Protein AF-0000000072870615 (afdb_homodimer)

Structure (mmCIF, N/CA/C/O backbone):
data_AF-0000000072870615-model_v1
#
loop_
_entity.id
_entity.type
_entity.pdbx_description
1 polymer 'Filamentous hemagglutinin'
#
loop_
_atom_site.group_PDB
_atom_site.id
_atom_site.type_symbol
_atom_site.label_atom_id
_atom_site.label_alt_id
_atom_site.label_comp_id
_atom_site.l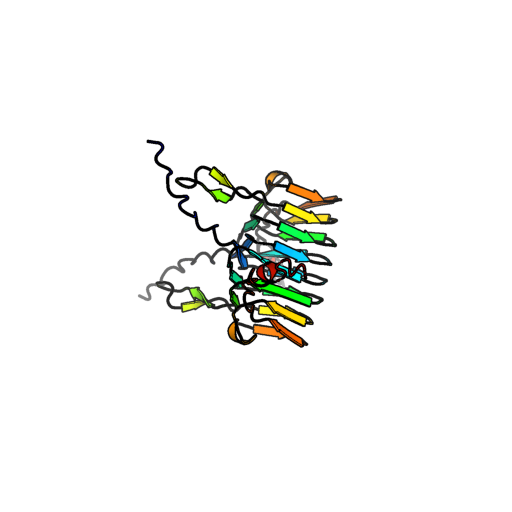abel_asym_id
_atom_site.label_entity_id
_atom_site.label_seq_id
_atom_site.pdbx_PDB_ins_code
_atom_site.Cartn_x
_atom_site.Cartn_y
_atom_site.Cartn_z
_atom_site.occupancy
_atom_site.B_iso_or_equiv
_atom_site.auth_seq_id
_atom_site.auth_comp_id
_atom_site.auth_asym_id
_atom_site.auth_atom_id
_atom_site.pdbx_PDB_model_num
ATOM 1 N N . MET A 1 1 ? -37.281 -17.016 26.953 1 27.31 1 MET A N 1
ATOM 2 C CA . MET A 1 1 ? -36.781 -17.625 25.734 1 27.31 1 MET A CA 1
ATOM 3 C C . MET A 1 1 ? -35.812 -16.703 25.016 1 27.31 1 MET A C 1
ATOM 5 O O . MET A 1 1 ? -36.188 -15.672 24.469 1 27.31 1 MET A O 1
ATOM 9 N N . ALA A 1 2 ? -34.531 -16.594 25.547 1 35.53 2 ALA A N 1
ATOM 10 C CA . ALA A 1 2 ? -33.438 -15.75 25.062 1 35.53 2 ALA A CA 1
ATOM 11 C C . ALA A 1 2 ? -33.062 -16.109 23.625 1 35.53 2 ALA A C 1
ATOM 13 O O . ALA A 1 2 ? -32.781 -17.266 23.328 1 35.53 2 ALA A O 1
ATOM 14 N N . ILE A 1 3 ? -33.719 -15.5 22.672 1 33.5 3 ILE A N 1
ATOM 15 C CA . ILE A 1 3 ? -33.375 -15.695 21.266 1 33.5 3 ILE A CA 1
ATOM 16 C C . ILE A 1 3 ? -31.875 -15.594 21.078 1 33.5 3 ILE A C 1
ATOM 18 O O . ILE A 1 3 ? -31.281 -14.562 21.375 1 33.5 3 ILE A O 1
ATOM 22 N N . LEU A 1 4 ? -31.156 -16.641 21.344 1 35.16 4 LEU A N 1
ATOM 23 C CA . LEU A 1 4 ? -29.766 -16.703 20.875 1 35.16 4 LEU A CA 1
ATOM 24 C C . LEU A 1 4 ? -29.672 -16.266 19.422 1 35.16 4 LEU A C 1
ATOM 26 O O . LEU A 1 4 ? -30.234 -16.906 18.531 1 35.16 4 LEU A O 1
ATOM 30 N N . LEU A 1 5 ? -29.797 -15.008 19.172 1 41.22 5 LEU A N 1
ATOM 31 C CA . LEU A 1 5 ? -29.469 -14.594 17.812 1 41.22 5 LEU A CA 1
ATOM 32 C C . LEU A 1 5 ? -28.266 -15.359 17.281 1 41.22 5 LEU A C 1
ATOM 34 O O . LEU A 1 5 ? -27.266 -15.523 17.984 1 41.22 5 LEU A O 1
ATOM 38 N N . PRO A 1 6 ? -28.469 -16.312 16.391 1 37.94 6 PRO A N 1
ATOM 39 C CA . PRO A 1 6 ? -27.297 -16.922 15.773 1 37.94 6 PRO A CA 1
ATOM 40 C C . PRO A 1 6 ? -26.141 -15.945 15.586 1 37.94 6 PRO A C 1
ATOM 42 O O . PRO A 1 6 ? -26.375 -14.742 15.414 1 37.94 6 PRO A O 1
ATOM 45 N N . LYS A 1 7 ? -25.031 -16.203 16.203 1 37.75 7 LYS A N 1
ATOM 46 C CA . LYS A 1 7 ? -23.828 -15.469 15.812 1 37.75 7 LYS A CA 1
ATOM 47 C C . LYS A 1 7 ? -23.781 -15.242 14.305 1 37.75 7 LYS A C 1
ATOM 49 O O . LYS A 1 7 ? -23.516 -16.172 13.539 1 37.75 7 LYS A O 1
ATOM 54 N N . ILE A 1 8 ? -24.734 -14.672 13.711 1 37.44 8 ILE A N 1
ATOM 55 C CA . ILE A 1 8 ? -24.453 -14.297 12.336 1 37.44 8 ILE A CA 1
ATOM 56 C C . ILE A 1 8 ? -22.953 -14.031 12.18 1 37.44 8 ILE A C 1
ATOM 58 O O . ILE A 1 8 ? -22.406 -13.156 12.844 1 37.44 8 ILE A O 1
ATOM 62 N N . PHE A 1 9 ? -22.125 -14.992 11.961 1 35.09 9 PHE A N 1
ATOM 63 C CA . PHE A 1 9 ? -20.703 -14.891 11.609 1 35.09 9 PHE A CA 1
ATOM 64 C C . PHE A 1 9 ? -20.453 -13.656 10.742 1 35.09 9 PHE A C 1
ATOM 66 O O . PHE A 1 9 ? -20.797 -13.641 9.562 1 35.09 9 PHE A O 1
ATOM 73 N N . GLN A 1 10 ? -20.734 -12.547 11.133 1 39.62 10 GLN A N 1
ATOM 74 C CA . GLN A 1 10 ? -20.328 -11.367 10.375 1 39.62 10 GLN A CA 1
ATOM 75 C C . GLN A 1 10 ? -18.969 -11.578 9.711 1 39.62 10 GLN A C 1
ATOM 77 O O . GLN A 1 10 ? -17.969 -11.75 10.398 1 39.62 10 GLN A O 1
ATOM 82 N N . SER A 1 11 ? -18.938 -12.297 8.656 1 46.19 11 SER A N 1
ATOM 83 C CA . SER A 1 11 ? -17.75 -12.477 7.844 1 46.19 11 SER A CA 1
ATOM 84 C C . SER A 1 11 ? -16.781 -11.305 8.008 1 46.19 11 SER A C 1
ATOM 86 O O . SER A 1 11 ? -17.203 -10.141 7.957 1 46.19 11 SER A O 1
ATOM 88 N N . ARG A 1 12 ? -15.734 -11.422 8.781 1 55 12 ARG A N 1
ATOM 89 C CA . ARG A 1 12 ? -14.766 -10.352 8.953 1 55 12 ARG A CA 1
ATOM 90 C C . ARG A 1 12 ? -14.438 -9.688 7.621 1 55 12 ARG A C 1
ATOM 92 O O . ARG A 1 12 ? -14.195 -10.367 6.625 1 55 12 ARG A O 1
ATOM 99 N N . PRO A 1 13 ? -14.82 -8.453 7.512 1 62.75 13 PRO A N 1
ATOM 100 C CA . PRO A 1 13 ? -14.547 -7.781 6.238 1 62.75 13 PRO A CA 1
ATOM 101 C C . PRO A 1 13 ? -13.148 -8.086 5.703 1 62.75 13 PRO A C 1
ATOM 103 O O . PRO A 1 13 ? -12.203 -8.242 6.48 1 62.75 13 PRO A O 1
ATOM 106 N N . THR A 1 14 ? -13.062 -8.391 4.453 1 73 14 THR A N 1
ATOM 107 C CA . THR A 1 14 ? -11.797 -8.602 3.762 1 73 14 THR A CA 1
ATOM 108 C C . THR A 1 14 ? -10.852 -7.418 3.986 1 73 14 THR A C 1
ATOM 110 O O . THR A 1 14 ? -11.297 -6.273 4.098 1 73 14 THR A O 1
ATOM 113 N N . SER A 1 15 ? -9.641 -7.809 4.316 1 91.56 15 SER A N 1
ATOM 114 C CA . SER A 1 15 ? -8.594 -6.797 4.461 1 91.56 15 SER A CA 1
ATOM 115 C C . SER A 1 15 ? -7.715 -6.723 3.221 1 91.56 15 SER A C 1
ATOM 117 O O . SER A 1 15 ? -6.664 -7.363 3.162 1 91.56 15 SER A O 1
ATOM 119 N N . ASP A 1 16 ? -8.195 -5.875 2.256 1 95.38 16 ASP A N 1
ATOM 120 C CA . ASP A 1 16 ? -7.473 -5.77 0.993 1 95.38 16 ASP A CA 1
ATOM 121 C C . ASP A 1 16 ? -6.426 -4.66 1.051 1 95.38 16 ASP A C 1
ATOM 123 O O . ASP A 1 16 ? -6.5 -3.771 1.901 1 95.38 16 ASP A O 1
ATOM 127 N N . ILE A 1 17 ? -5.449 -4.805 0.247 1 97.62 17 ILE A N 1
ATOM 128 C CA . ILE A 1 17 ? -4.547 -3.707 -0.084 1 97.62 17 ILE A CA 1
ATOM 129 C C . ILE A 1 17 ? -4.707 -3.334 -1.556 1 97.62 17 ILE A C 1
ATOM 131 O O . ILE A 1 17 ? -4.594 -4.191 -2.436 1 97.62 17 ILE A O 1
ATOM 135 N N . THR A 1 18 ? -5.105 -2.086 -1.8 1 96.56 18 THR A N 1
ATOM 136 C CA . THR A 1 18 ? -5.262 -1.586 -3.16 1 96.56 18 THR A CA 1
ATOM 137 C C . THR A 1 18 ? -4.309 -0.424 -3.424 1 96.56 18 THR A C 1
ATOM 139 O O . THR A 1 18 ? -4.32 0.572 -2.697 1 96.56 18 THR A O 1
ATOM 142 N N . ASN A 1 19 ? -3.439 -0.602 -4.469 1 97.25 19 ASN A N 1
ATOM 143 C CA . ASN A 1 19 ? -2.461 0.419 -4.828 1 97.25 19 ASN A CA 1
ATOM 144 C C . ASN A 1 19 ? -2.732 0.99 -6.219 1 97.25 19 ASN A C 1
ATOM 146 O O . ASN A 1 19 ? -2.492 0.322 -7.227 1 97.25 19 ASN A O 1
ATOM 150 N N . GLU A 1 20 ? -3.213 2.207 -6.242 1 94.94 20 GLU A N 1
ATOM 151 C CA . GLU A 1 20 ? -3.379 2.9 -7.52 1 94.94 20 GLU A CA 1
ATOM 152 C C . GLU A 1 20 ? -2.309 3.971 -7.707 1 94.94 20 GLU A C 1
ATOM 154 O O . GLU A 1 20 ? -2.346 4.727 -8.68 1 94.94 20 GLU A O 1
ATOM 159 N N . GLY A 1 21 ? -1.368 4.055 -6.773 1 95.31 21 GLY A N 1
ATOM 160 C CA . GLY A 1 21 ? -0.214 4.938 -6.824 1 95.31 21 GLY A CA 1
ATOM 161 C C . GLY A 1 21 ? 1.106 4.191 -6.859 1 95.31 21 GLY A C 1
ATOM 162 O O . GLY A 1 21 ? 1.249 3.205 -7.586 1 95.31 21 GLY A O 1
ATOM 163 N N . GLN A 1 22 ? 2.037 4.777 -6.148 1 97.44 22 GLN A N 1
ATOM 164 C CA . GLN A 1 22 ? 3.342 4.141 -6.004 1 97.44 22 GLN A CA 1
ATOM 165 C C . GLN A 1 22 ? 3.609 3.76 -4.551 1 97.44 22 GLN A C 1
ATOM 167 O O . GLN A 1 22 ? 3.436 4.578 -3.645 1 97.44 22 GLN A O 1
ATOM 172 N N . ILE A 1 23 ? 4.027 2.551 -4.355 1 98.5 23 ILE A N 1
ATOM 173 C CA . ILE A 1 23 ? 4.57 2.105 -3.076 1 98.5 23 ILE A CA 1
ATOM 174 C C . ILE A 1 23 ? 5.988 1.581 -3.275 1 98.5 23 ILE A C 1
ATOM 176 O O . ILE A 1 23 ? 6.219 0.681 -4.086 1 98.5 23 ILE A O 1
ATOM 180 N N . SER A 1 24 ? 6.918 2.139 -2.527 1 98.81 24 SER A N 1
ATOM 181 C CA . SER A 1 24 ? 8.305 1.736 -2.729 1 98.81 24 SER A CA 1
ATOM 182 C C . SER A 1 24 ? 9.055 1.653 -1.401 1 98.81 24 SER A C 1
ATOM 184 O O . SER A 1 24 ? 8.773 2.416 -0.474 1 98.81 24 SER A O 1
ATOM 186 N N . SER A 1 25 ? 9.992 0.742 -1.328 1 98.81 25 SER A N 1
ATOM 187 C CA . SER A 1 25 ? 10.891 0.567 -0.188 1 98.81 25 SER A CA 1
ATOM 188 C C . SER A 1 25 ? 12.352 0.559 -0.625 1 98.81 25 SER A C 1
ATOM 190 O O . SER A 1 25 ? 12.688 -0.011 -1.664 1 98.81 25 SER A O 1
ATOM 192 N N . THR A 1 26 ? 13.203 1.165 0.233 1 98.62 26 THR A N 1
ATOM 193 C CA . THR A 1 26 ? 14.633 1.074 -0.045 1 98.62 26 THR A CA 1
ATOM 194 C C . THR A 1 26 ? 15.203 -0.25 0.459 1 98.62 26 THR A C 1
ATOM 196 O O . THR A 1 26 ? 16.312 -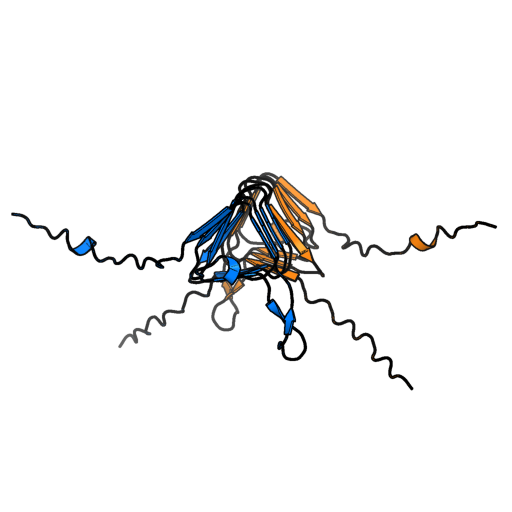0.636 0.093 1 98.62 26 THR A O 1
ATOM 199 N N . GLY A 1 27 ? 14.484 -0.977 1.308 1 98.44 27 GLY A N 1
ATOM 200 C CA . GLY A 1 27 ? 14.812 -2.305 1.802 1 98.44 27 GLY A CA 1
ATOM 201 C C . GLY A 1 27 ? 13.812 -3.363 1.38 1 98.44 27 GLY A C 1
ATOM 202 O O . GLY A 1 27 ? 13.336 -3.357 0.242 1 98.44 27 GLY A O 1
ATOM 203 N N . ASP A 1 28 ? 13.539 -4.336 2.318 1 98.81 28 ASP A N 1
ATOM 204 C CA . ASP A 1 28 ? 12.484 -5.312 2.068 1 98.81 28 ASP A CA 1
ATOM 205 C C . ASP A 1 28 ? 11.102 -4.668 2.174 1 98.81 28 ASP A C 1
ATOM 207 O O . ASP A 1 28 ? 10.891 -3.764 2.988 1 98.81 28 ASP A O 1
ATOM 211 N N . LEU A 1 29 ? 10.211 -5.105 1.361 1 98.88 29 LEU A N 1
ATOM 212 C CA . LEU A 1 29 ? 8.82 -4.66 1.372 1 98.88 29 LEU A CA 1
ATOM 213 C C . LEU A 1 29 ? 7.875 -5.832 1.614 1 98.88 29 LEU A C 1
ATOM 215 O O . LEU A 1 29 ? 7.969 -6.859 0.938 1 98.88 29 LEU A O 1
ATOM 219 N N . THR A 1 30 ? 7.016 -5.676 2.629 1 98.81 30 THR A N 1
ATOM 220 C CA . THR A 1 30 ? 6.027 -6.703 2.947 1 98.81 30 THR A CA 1
ATOM 221 C C . THR A 1 30 ? 4.613 -6.137 2.861 1 98.81 30 THR A C 1
ATOM 223 O O . THR A 1 30 ? 4.324 -5.086 3.438 1 98.81 30 THR A O 1
ATOM 226 N N . LEU A 1 31 ? 3.773 -6.75 2.051 1 98.69 31 LEU A N 1
ATOM 227 C CA . LEU A 1 31 ? 2.33 -6.543 2.076 1 98.69 31 LEU A CA 1
ATOM 228 C C . LEU A 1 31 ? 1.607 -7.805 2.535 1 98.69 31 LEU A C 1
ATOM 230 O O . LEU A 1 31 ? 1.689 -8.844 1.879 1 98.69 31 LEU A O 1
ATOM 234 N N . ASN A 1 32 ? 0.887 -7.684 3.682 1 97.88 32 ASN A N 1
ATOM 235 C CA . ASN A 1 32 ? 0.193 -8.82 4.289 1 97.88 32 ASN A CA 1
ATOM 236 C C . ASN A 1 32 ? -1.286 -8.516 4.512 1 97.88 32 ASN A C 1
ATOM 238 O O . ASN A 1 32 ? -1.631 -7.574 5.23 1 97.88 32 ASN A O 1
ATOM 242 N N . THR A 1 33 ? -2.098 -9.32 3.867 1 96.94 33 THR A N 1
ATOM 243 C CA . THR A 1 33 ? -3.531 -9.156 4.086 1 96.94 33 THR A CA 1
ATOM 244 C C . THR A 1 33 ? -4.031 -10.148 5.137 1 96.94 33 THR A C 1
ATOM 246 O O . THR A 1 33 ? -3.312 -11.078 5.508 1 96.94 33 THR A O 1
ATOM 249 N N . LYS A 1 34 ? -5.207 -9.797 5.656 1 87.75 34 LYS A N 1
ATOM 250 C CA . LYS A 1 34 ? -5.879 -10.68 6.605 1 87.75 34 LYS A CA 1
ATOM 251 C C . LYS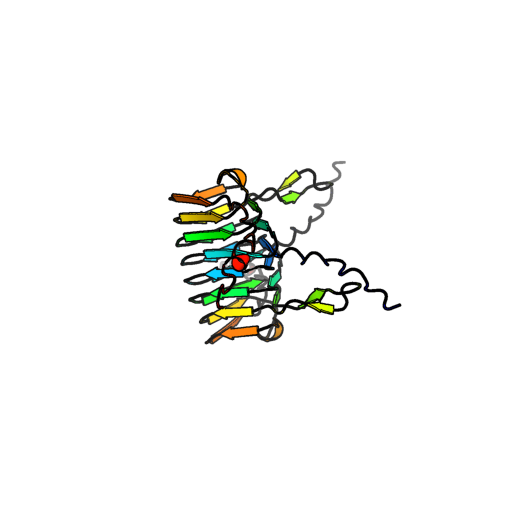 A 1 34 ? -7.277 -11.047 6.121 1 87.75 34 LYS A C 1
ATOM 253 O O . LYS A 1 34 ? -7.773 -10.477 5.148 1 87.75 34 LYS A O 1
ATOM 258 N N . ASN A 1 35 ? -7.824 -12.102 6.641 1 89.56 35 ASN A N 1
ATOM 259 C CA . ASN A 1 35 ? -9.203 -12.5 6.402 1 89.56 35 ASN A CA 1
ATOM 260 C C . ASN A 1 35 ? -9.477 -12.719 4.918 1 89.56 35 ASN A C 1
ATOM 262 O O . ASN A 1 35 ? -10.477 -12.219 4.387 1 89.56 35 ASN A O 1
ATOM 266 N N . LYS A 1 36 ? -8.57 -13.445 4.242 1 90.25 36 LYS A N 1
ATOM 267 C CA . LYS A 1 36 ? -8.711 -13.828 2.838 1 90.25 36 LYS A CA 1
ATOM 268 C C . LYS A 1 36 ? -8.734 -12.594 1.937 1 90.25 36 LYS A C 1
ATOM 270 O O . LYS A 1 36 ? -9.492 -12.539 0.97 1 90.25 36 LYS A O 1
ATOM 275 N N . GLY A 1 37 ? -7.988 -11.57 2.365 1 94.94 37 GLY A N 1
ATOM 276 C CA . GLY A 1 37 ? -7.883 -10.383 1.539 1 94.94 37 GLY A CA 1
ATOM 277 C C . GLY A 1 37 ? -7.02 -10.578 0.31 1 94.94 37 GLY A C 1
ATOM 278 O O . GLY A 1 37 ? -6.266 -11.555 0.225 1 94.94 37 GLY A O 1
ATOM 279 N N . ALA A 1 38 ? -7.188 -9.625 -0.639 1 96.75 38 ALA A N 1
ATOM 280 C CA . ALA A 1 38 ? -6.395 -9.617 -1.868 1 96.75 38 ALA A CA 1
ATOM 281 C C . ALA A 1 38 ? -5.48 -8.398 -1.917 1 96.75 38 ALA A C 1
ATOM 283 O O . ALA A 1 38 ? -5.656 -7.445 -1.151 1 96.75 38 ALA A O 1
ATOM 284 N N . ILE A 1 39 ? -4.492 -8.477 -2.75 1 97.62 39 ILE A N 1
ATOM 285 C CA . ILE A 1 39 ? -3.672 -7.32 -3.107 1 97.62 39 ILE A CA 1
ATOM 286 C C . ILE A 1 39 ? -3.932 -6.934 -4.562 1 97.62 39 ILE A C 1
ATOM 288 O O . ILE A 1 39 ? -3.791 -7.758 -5.465 1 97.62 39 ILE A O 1
ATOM 292 N N . TYR A 1 40 ? -4.375 -5.754 -4.719 1 97 40 TYR A N 1
ATOM 293 C CA . TYR A 1 40 ? -4.555 -5.18 -6.043 1 97 40 TYR A CA 1
ATOM 294 C C . TYR A 1 40 ? -3.523 -4.09 -6.312 1 97 40 TYR A C 1
ATOM 296 O O . TYR A 1 40 ? -3.531 -3.045 -5.656 1 97 40 TYR A O 1
ATOM 304 N N . ASN A 1 41 ? -2.639 -4.359 -7.246 1 97.5 41 ASN A N 1
ATOM 305 C CA . ASN A 1 41 ? -1.675 -3.355 -7.684 1 97.5 41 ASN A CA 1
ATOM 306 C C . ASN A 1 41 ? -1.993 -2.85 -9.086 1 97.5 41 ASN A C 1
ATOM 308 O O . ASN A 1 41 ? -1.708 -3.527 -10.078 1 97.5 41 ASN A O 1
ATOM 312 N N . TYR A 1 42 ? -2.42 -1.683 -9.109 1 95.12 42 TYR A N 1
ATOM 313 C CA . TYR A 1 42 ? -2.812 -1.124 -10.398 1 95.12 42 TYR A CA 1
ATOM 314 C C . TYR A 1 42 ? -1.798 -0.093 -10.875 1 95.12 42 TYR A C 1
ATOM 316 O O . TYR A 1 42 ? -2.045 0.625 -11.852 1 95.12 42 TYR A O 1
ATOM 324 N N . SER A 1 43 ? -0.676 -0.008 -10.172 1 94.81 43 SER A N 1
ATOM 325 C CA . SER A 1 43 ? 0.414 0.882 -10.562 1 94.81 43 SER A CA 1
ATOM 326 C C . SER A 1 43 ? 1.77 0.292 -10.188 1 94.81 43 SER A C 1
ATOM 328 O O . SER A 1 43 ? 2.184 -0.728 -10.742 1 94.81 43 SER A O 1
ATOM 330 N N . THR A 1 44 ? 2.443 0.853 -9.234 1 97.38 44 THR A N 1
ATOM 331 C CA . THR A 1 44 ? 3.812 0.391 -9.023 1 97.38 44 THR A CA 1
ATOM 332 C C . THR A 1 44 ? 4.012 -0.077 -7.59 1 97.38 44 THR A C 1
ATOM 334 O O . THR A 1 44 ? 3.643 0.626 -6.645 1 97.38 44 THR A O 1
ATOM 337 N N . LEU A 1 45 ? 4.57 -1.28 -7.402 1 98.56 45 LEU A N 1
ATOM 338 C CA . LEU A 1 45 ? 5.199 -1.757 -6.176 1 98.56 45 LEU A CA 1
ATOM 339 C C . LEU A 1 45 ? 6.684 -2.031 -6.398 1 98.56 45 LEU A C 1
ATOM 341 O O . LEU A 1 45 ? 7.051 -2.791 -7.297 1 98.56 45 LEU A O 1
ATOM 345 N N . SER A 1 46 ? 7.531 -1.442 -5.562 1 98.88 46 SER A N 1
ATOM 346 C CA . SER A 1 46 ? 8.969 -1.622 -5.754 1 98.88 46 SER A CA 1
ATOM 347 C C . SER A 1 46 ? 9.68 -1.81 -4.422 1 98.88 46 SER A C 1
ATOM 349 O O . SER A 1 46 ? 9.406 -1.097 -3.453 1 98.88 46 SER A O 1
ATOM 351 N N . ALA A 1 47 ? 10.633 -2.766 -4.391 1 98.81 47 ALA A N 1
ATOM 352 C CA . ALA A 1 47 ? 11.477 -3.002 -3.221 1 98.81 47 ALA A C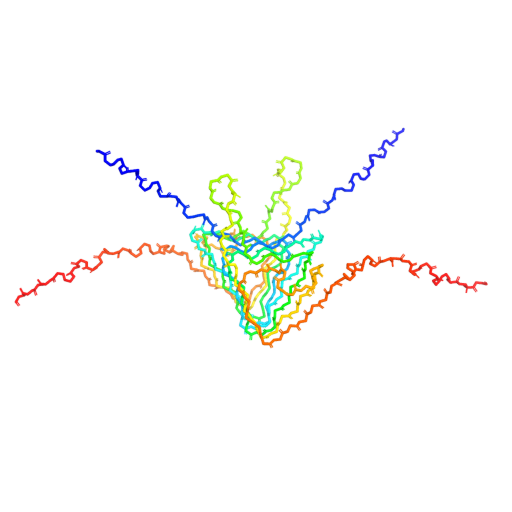A 1
ATOM 353 C C . ALA A 1 47 ? 12.953 -3.033 -3.604 1 98.81 47 ALA A C 1
ATOM 355 O O . ALA A 1 47 ? 13.328 -3.646 -4.605 1 98.81 47 ALA A O 1
ATOM 356 N N . GLY A 1 48 ? 13.758 -2.334 -2.793 1 98.31 48 GLY A N 1
ATOM 357 C CA . GLY A 1 48 ? 15.203 -2.428 -2.975 1 98.31 48 GLY A CA 1
ATOM 358 C C . GLY A 1 48 ? 15.766 -3.777 -2.572 1 98.31 48 GLY A C 1
ATOM 359 O O . GLY A 1 48 ? 16.859 -4.152 -3 1 98.31 48 GLY A O 1
ATOM 360 N N . GLY A 1 49 ? 15.031 -4.562 -1.725 1 98.38 49 GLY A N 1
ATOM 361 C CA . GLY A 1 49 ? 15.352 -5.91 -1.279 1 98.38 49 GLY A CA 1
ATOM 362 C C . GLY A 1 49 ? 14.297 -6.93 -1.673 1 98.38 49 GLY A C 1
ATOM 363 O O . GLY A 1 49 ? 13.914 -7.012 -2.84 1 98.38 49 GLY A O 1
ATOM 364 N N . ASN A 1 50 ? 13.867 -7.699 -0.711 1 98.69 50 ASN A N 1
ATOM 365 C CA . ASN A 1 50 ? 12.82 -8.688 -0.951 1 98.69 50 ASN A CA 1
ATOM 366 C C . ASN A 1 50 ? 11.43 -8.055 -0.903 1 98.69 50 ASN A C 1
ATOM 368 O O . ASN A 1 50 ? 11.188 -7.145 -0.114 1 98.69 50 ASN A O 1
ATOM 372 N N . MET A 1 51 ? 10.594 -8.586 -1.77 1 98.75 51 MET A N 1
ATOM 373 C CA . MET A 1 51 ? 9.164 -8.289 -1.682 1 98.75 51 MET A CA 1
ATOM 374 C C . MET A 1 51 ? 8.367 -9.523 -1.266 1 98.75 51 MET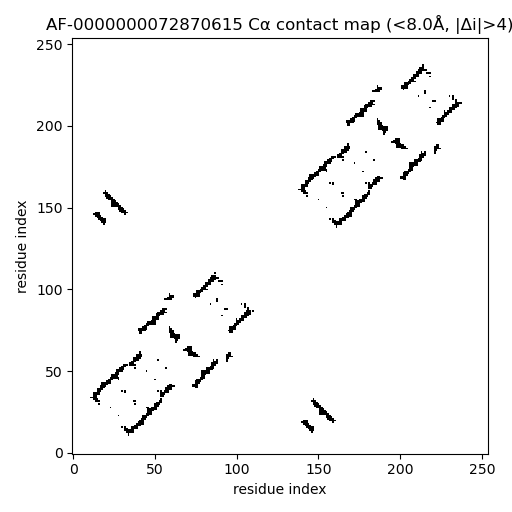 A C 1
ATOM 376 O O . MET A 1 51 ? 8.453 -10.562 -1.914 1 98.75 51 MET A O 1
ATOM 380 N N . THR A 1 52 ? 7.676 -9.406 -0.122 1 98.69 52 THR A N 1
ATOM 381 C CA . THR A 1 52 ? 6.805 -10.477 0.345 1 98.69 52 THR A CA 1
ATOM 382 C C . THR A 1 52 ? 5.336 -10.07 0.243 1 98.69 52 THR A C 1
ATOM 384 O O . THR A 1 52 ? 4.922 -9.078 0.844 1 98.69 52 THR A O 1
ATOM 387 N N . LEU A 1 53 ? 4.602 -10.828 -0.538 1 98.44 53 LEU A N 1
ATOM 388 C CA . LEU A 1 53 ? 3.166 -10.617 -0.693 1 98.44 53 LEU A CA 1
ATOM 389 C C . LEU A 1 53 ? 2.381 -11.797 -0.13 1 98.44 53 LEU A C 1
ATOM 391 O O . LEU A 1 53 ? 2.559 -12.938 -0.573 1 98.44 53 LEU A O 1
ATOM 395 N N . THR A 1 54 ? 1.533 -11.531 0.866 1 97.44 54 THR A N 1
ATOM 396 C CA . THR A 1 54 ? 0.674 -12.547 1.468 1 97.44 54 THR A CA 1
ATOM 397 C C . THR A 1 54 ? -0.796 -12.172 1.312 1 97.44 54 THR A C 1
ATOM 399 O O . THR A 1 54 ? -1.261 -11.195 1.911 1 97.44 54 THR A O 1
ATOM 402 N N . ALA A 1 55 ? -1.498 -12.938 0.45 1 97 55 ALA A N 1
ATOM 403 C CA . ALA A 1 55 ? -2.898 -12.672 0.124 1 97 55 ALA A CA 1
ATOM 404 C C . ALA A 1 55 ? -3.553 -13.906 -0.499 1 97 55 ALA A C 1
ATOM 406 O O . ALA A 1 55 ? -2.865 -14.844 -0.901 1 97 55 ALA A O 1
ATOM 407 N N . THR A 1 56 ? -4.902 -13.859 -0.509 1 95.69 56 THR A N 1
ATOM 408 C CA . THR A 1 56 ? -5.59 -14.898 -1.269 1 95.69 56 THR A CA 1
ATOM 409 C C . THR A 1 56 ? -5.184 -14.844 -2.74 1 95.69 56 THR A C 1
ATOM 411 O O . THR A 1 56 ? -4.973 -15.891 -3.365 1 95.69 56 THR A O 1
ATOM 414 N N . LYS A 1 57 ? -5.121 -13.68 -3.186 1 95.38 57 LYS A N 1
ATOM 415 C CA . LYS A 1 57 ? -4.676 -13.445 -4.555 1 95.38 57 LYS A CA 1
ATOM 416 C C . LYS A 1 57 ? -4.008 -12.086 -4.691 1 95.38 57 LYS A C 1
ATOM 418 O O . LYS A 1 57 ? -4.336 -11.148 -3.957 1 95.38 57 LYS A O 1
ATOM 423 N N . VAL A 1 58 ? -3.113 -11.992 -5.625 1 97.56 58 VAL A N 1
ATOM 424 C CA . VAL A 1 58 ? -2.492 -10.734 -6.016 1 97.56 58 VAL A CA 1
ATOM 425 C C . VAL A 1 58 ? -2.814 -10.43 -7.48 1 97.56 58 VAL A C 1
ATOM 427 O O . VAL A 1 58 ? -2.568 -11.258 -8.359 1 97.56 58 VAL A O 1
ATOM 430 N N . VAL A 1 59 ? -3.455 -9.289 -7.652 1 96.94 59 VAL A N 1
ATOM 431 C CA . VAL A 1 59 ? -3.773 -8.82 -9 1 96.94 59 VAL A CA 1
ATOM 432 C C . VAL A 1 59 ? -2.871 -7.641 -9.359 1 96.94 59 VAL A C 1
ATOM 434 O O . VAL A 1 59 ? -2.91 -6.598 -8.703 1 96.94 59 VAL A O 1
ATOM 437 N N . ASN A 1 60 ? -2.031 -7.777 -10.336 1 97.44 60 ASN A N 1
ATOM 438 C CA . ASN A 1 60 ? -1.087 -6.754 -10.773 1 97.44 60 ASN A CA 1
ATOM 439 C C . ASN A 1 60 ? -1.484 -6.164 -12.117 1 97.44 60 ASN A C 1
ATOM 441 O O . ASN A 1 60 ? -0.839 -6.43 -13.133 1 97.44 60 ASN A O 1
ATOM 445 N N . GLY A 1 61 ? -2.393 -5.375 -12.078 1 92 61 GLY A N 1
ATOM 446 C CA . GLY A 1 61 ? -2.949 -4.766 -13.273 1 92 61 GLY A CA 1
ATOM 447 C C . GLY A 1 61 ? -4.41 -5.105 -13.492 1 92 61 GLY A C 1
ATOM 448 O O . GLY A 1 61 ? -5.109 -5.5 -12.555 1 92 61 GLY A O 1
ATOM 449 N N . GLY A 1 62 ? -4.945 -4.609 -14.68 1 79.5 62 GLY A N 1
ATOM 450 C CA . GLY A 1 62 ? -6.238 -5.039 -15.188 1 79.5 62 GLY A CA 1
ATOM 451 C C . GLY A 1 62 ? -7.406 -4.391 -14.469 1 79.5 62 GLY A C 1
ATOM 452 O O . GLY A 1 62 ? -8.469 -5.004 -14.312 1 79.5 62 GLY A O 1
ATOM 453 N N . LYS A 1 63 ? -7.203 -3.232 -13.961 1 81.69 63 LYS A N 1
ATOM 454 C CA . LYS A 1 63 ? -8.352 -2.531 -13.391 1 81.69 63 LYS A CA 1
ATOM 455 C C . LYS A 1 63 ? -9.43 -2.289 -14.438 1 81.69 63 LYS A C 1
ATOM 457 O O . LYS A 1 63 ? -9.125 -1.93 -15.578 1 81.69 63 LYS A O 1
ATOM 462 N N . SER A 1 64 ? -10.633 -2.699 -14.062 1 81.25 64 SER A N 1
ATOM 463 C CA . SER A 1 64 ? -11.727 -2.426 -14.984 1 81.25 64 SER A CA 1
ATOM 464 C C . SER A 1 64 ? -11.82 -0.938 -15.305 1 81.25 64 SER A C 1
ATOM 466 O O . SER A 1 64 ? -11.695 -0.098 -14.414 1 81.25 64 SER A O 1
ATOM 468 N N . CYS A 1 65 ? -11.797 -0.754 -16.609 1 76.69 65 CYS A N 1
ATOM 469 C CA . CYS A 1 65 ? -11.922 0.635 -17.031 1 76.69 65 CYS A CA 1
ATOM 470 C C . CYS A 1 65 ? -12.773 0.742 -18.297 1 76.69 65 CYS A C 1
ATOM 472 O O . CYS A 1 65 ? -13.242 -0.268 -18.812 1 76.69 65 CYS A O 1
ATOM 474 N N . GLY A 1 66 ? -12.945 2.008 -18.797 1 74.69 66 GLY A N 1
ATOM 475 C CA . GLY A 1 66 ? -13.734 2.258 -20 1 74.69 66 GLY A CA 1
ATOM 476 C C . GLY A 1 66 ? -15.227 2.262 -19.75 1 74.69 66 GLY A C 1
ATOM 477 O O . GLY A 1 66 ? -15.664 2.277 -18.594 1 74.69 66 GLY A O 1
ATOM 478 N N . ILE A 1 67 ? -15.906 2.254 -20.938 1 78.31 67 ILE A N 1
ATOM 479 C CA . ILE A 1 67 ? -17.359 2.299 -20.906 1 78.31 67 ILE A CA 1
ATOM 480 C C . ILE A 1 67 ? -17.906 0.988 -20.344 1 78.31 67 ILE A C 1
ATOM 482 O O . ILE A 1 67 ? -17.516 -0.095 -20.781 1 78.31 67 ILE A O 1
ATOM 486 N N . LEU A 1 68 ? -18.75 1.008 -19.219 1 83.75 68 LEU A N 1
ATOM 487 C CA . LEU A 1 68 ? -19.406 -0.124 -18.578 1 83.75 68 LEU A CA 1
ATOM 488 C C . LEU A 1 68 ? -18.391 -0.974 -17.812 1 83.75 68 LEU A C 1
ATOM 490 O O . LEU A 1 68 ? -18.719 -2.057 -17.328 1 83.75 68 LEU A O 1
ATOM 494 N N . GLY A 1 69 ? -17.031 -0.5 -17.812 1 81.69 69 GLY A N 1
ATOM 495 C CA . GLY A 1 69 ? -16.016 -1.25 -17.094 1 81.69 69 GLY A CA 1
ATOM 496 C C . GLY A 1 69 ? -15.555 -2.498 -17.828 1 81.69 69 GLY A C 1
ATOM 497 O O . GLY A 1 69 ? -15.086 -3.455 -17.219 1 81.69 69 GLY A O 1
ATOM 498 N N . LEU A 1 70 ? -15.742 -2.547 -19.203 1 83.88 70 LEU A N 1
ATOM 499 C CA . LEU A 1 70 ? -15.484 -3.758 -19.984 1 83.88 70 LEU A CA 1
ATOM 500 C C . LEU A 1 70 ? -14.008 -3.852 -20.375 1 83.88 70 LEU A C 1
ATOM 502 O O . LEU A 1 70 ? -13.531 -4.93 -20.734 1 83.88 70 LEU A O 1
ATOM 506 N N . ALA A 1 71 ? -13.32 -2.717 -20.234 1 81.19 71 ALA A N 1
ATOM 507 C CA . ALA A 1 71 ? -11.891 -2.729 -20.547 1 81.19 71 ALA A CA 1
ATOM 508 C C . ALA A 1 71 ? -11.055 -2.883 -19.281 1 81.19 71 ALA A C 1
ATOM 510 O O . ALA A 1 71 ? -11.539 -2.656 -18.172 1 81.19 71 ALA A O 1
ATOM 511 N N . LYS A 1 72 ? -9.891 -3.514 -19.422 1 79.69 72 LYS A N 1
ATOM 512 C CA . LYS A 1 72 ? -8.906 -3.545 -18.344 1 79.69 72 LYS A CA 1
ATOM 513 C C . LYS A 1 72 ? -7.805 -2.51 -18.562 1 79.69 72 LYS A C 1
ATOM 515 O O . LYS A 1 72 ? -7.27 -2.398 -19.672 1 79.69 72 LYS A O 1
ATOM 520 N N . CYS A 1 73 ? -7.855 -1.663 -17.594 1 75 73 CYS A N 1
ATOM 521 C CA . CYS A 1 73 ? -6.875 -0.587 -17.656 1 75 73 CYS A CA 1
ATOM 522 C C . CYS A 1 73 ? -5.887 -0.676 -16.5 1 75 73 CYS A C 1
ATOM 524 O O . CYS A 1 73 ? -6.086 -1.459 -15.57 1 75 73 CYS A O 1
ATOM 526 N N . GLY A 1 74 ? -4.758 -0.031 -16.641 1 73.44 74 GLY A N 1
ATOM 527 C CA . GLY A 1 74 ? -3.758 0.013 -15.594 1 73.44 74 GLY A CA 1
ATOM 528 C C . GLY A 1 74 ? -2.855 -1.206 -15.57 1 73.44 74 GLY A C 1
ATOM 529 O O . GLY A 1 74 ? -3.332 -2.336 -15.445 1 73.44 74 GLY A O 1
ATOM 530 N N . VAL A 1 75 ? -1.686 -1.19 -16.062 1 88.81 75 VAL A N 1
ATOM 531 C CA . VAL A 1 75 ? -0.682 -2.244 -15.953 1 88.81 75 VAL A CA 1
ATOM 532 C C . VAL A 1 75 ? 0.156 -2.039 -14.695 1 88.81 75 VAL A C 1
ATOM 534 O O . VAL A 1 75 ? 0.828 -1.015 -14.547 1 88.81 75 VAL A O 1
ATOM 537 N N . GLY A 1 76 ? -0.044 -3.029 -13.797 1 96.19 76 GLY A N 1
ATOM 538 C CA . GLY A 1 76 ? 0.792 -2.947 -12.609 1 96.19 76 GLY A CA 1
ATOM 539 C C . GLY A 1 76 ? 2.232 -3.352 -12.867 1 96.19 76 GLY A C 1
ATOM 540 O O . GLY A 1 76 ? 2.514 -4.105 -13.797 1 96.19 76 GLY A O 1
ATOM 541 N N . THR A 1 77 ? 3.082 -2.773 -12.094 1 98 77 THR A N 1
ATOM 542 C CA . THR A 1 77 ? 4.496 -3.127 -12.141 1 98 77 THR A CA 1
ATOM 543 C C . THR A 1 77 ? 4.992 -3.566 -10.766 1 98 77 THR A C 1
ATOM 545 O O . THR A 1 77 ? 4.742 -2.891 -9.766 1 98 77 THR A O 1
ATOM 548 N N . LEU A 1 78 ? 5.656 -4.676 -10.734 1 98.5 78 LEU A N 1
ATOM 549 C CA . LEU A 1 78 ? 6.332 -5.18 -9.547 1 98.5 78 LEU A CA 1
ATOM 550 C C . LEU A 1 78 ? 7.836 -5.27 -9.773 1 98.5 78 LEU A C 1
ATOM 552 O O . LEU A 1 78 ? 8.289 -5.875 -10.75 1 98.5 78 LEU A O 1
ATOM 556 N N . THR A 1 79 ? 8.641 -4.66 -8.922 1 98.75 79 THR A N 1
ATOM 557 C CA . THR A 1 79 ? 10.094 -4.715 -9.016 1 98.75 79 THR A CA 1
ATOM 558 C C . THR A 1 79 ? 10.711 -5.043 -7.656 1 98.75 79 THR A C 1
ATOM 560 O O . THR A 1 79 ? 10.398 -4.398 -6.656 1 98.75 79 THR A O 1
ATOM 563 N N . ALA A 1 80 ? 11.602 -6.09 -7.594 1 98.69 80 ALA A N 1
ATOM 564 C CA . ALA A 1 80 ? 12.328 -6.465 -6.387 1 98.69 80 ALA A CA 1
ATOM 565 C C . ALA A 1 80 ? 13.508 -7.379 -6.719 1 98.69 80 ALA A C 1
ATOM 567 O O . ALA A 1 80 ? 13.602 -7.902 -7.832 1 98.69 80 ALA A O 1
ATOM 568 N N . ASP A 1 81 ? 14.438 -7.512 -5.719 1 98.5 81 ASP A N 1
ATOM 569 C CA . ASP A 1 81 ? 15.453 -8.539 -5.883 1 98.5 81 ASP A CA 1
ATOM 570 C C . ASP A 1 81 ? 14.844 -9.938 -5.84 1 98.5 81 ASP A C 1
ATOM 572 O O . ASP A 1 81 ? 15 -10.719 -6.777 1 98.5 81 ASP A O 1
ATOM 576 N N . LYS A 1 82 ? 14.078 -10.172 -4.82 1 98.31 82 LYS A N 1
ATOM 577 C CA . LYS A 1 82 ? 13.375 -11.438 -4.652 1 98.31 82 LYS A CA 1
ATOM 578 C C . LYS A 1 82 ? 11.898 -11.211 -4.34 1 98.31 82 LYS A C 1
ATOM 580 O O . LYS A 1 82 ? 11.555 -10.352 -3.529 1 98.31 82 LYS A O 1
ATOM 585 N N . LEU A 1 83 ? 11.07 -12.062 -5.012 1 98.56 83 LEU A N 1
ATOM 586 C CA . LEU A 1 83 ? 9.656 -12.109 -4.668 1 98.56 83 LEU A CA 1
ATOM 587 C C . LEU A 1 83 ? 9.336 -13.367 -3.869 1 98.56 83 LEU A C 1
ATOM 589 O O . LEU A 1 83 ? 9.703 -14.477 -4.27 1 98.56 83 LEU A O 1
ATOM 593 N N . VAL A 1 84 ? 8.719 -13.141 -2.705 1 97.75 84 VAL A N 1
ATOM 594 C CA . VAL A 1 84 ? 8.062 -14.227 -1.973 1 97.75 84 VAL A CA 1
ATOM 595 C C . VAL A 1 84 ? 6.547 -14.047 -2.041 1 97.75 84 VAL A C 1
ATOM 597 O O . VAL A 1 84 ? 5.996 -13.102 -1.475 1 97.75 84 VAL A O 1
ATOM 600 N N . LEU A 1 85 ? 5.914 -14.945 -2.766 1 97.81 85 LEU A N 1
ATOM 601 C CA . LEU A 1 85 ? 4.469 -14.891 -2.955 1 97.81 85 LEU A CA 1
ATOM 602 C C . LEU A 1 85 ? 3.77 -15.977 -2.145 1 97.81 85 LEU A C 1
ATOM 604 O O . LEU A 1 85 ? 3.934 -17.172 -2.422 1 97.81 85 LEU A O 1
ATOM 608 N N . ASN A 1 86 ? 3.049 -15.539 -1.129 1 96.75 86 ASN A N 1
ATOM 609 C CA . ASN A 1 86 ? 2.164 -16.406 -0.355 1 96.75 86 ASN A CA 1
ATOM 610 C C . ASN A 1 86 ? 0.705 -16.219 -0.762 1 96.75 86 ASN A C 1
ATOM 612 O O . ASN A 1 86 ? 0.035 -15.297 -0.286 1 96.75 86 ASN A O 1
ATOM 616 N N . SER A 1 87 ? 0.273 -17.125 -1.706 1 95.44 87 SER A N 1
ATOM 617 C CA . SER A 1 87 ? -1.067 -16.969 -2.26 1 95.44 87 SER A CA 1
ATOM 618 C C . SER A 1 87 ? -1.616 -18.297 -2.777 1 95.44 87 SER A C 1
ATOM 620 O O . SER A 1 87 ? -0.938 -19.328 -2.711 1 95.44 87 SER A O 1
ATOM 622 N N . SER A 1 88 ? -2.912 -18.219 -3.193 1 94 88 SER A N 1
ATOM 623 C CA . SER A 1 88 ? -3.494 -19.391 -3.824 1 94 88 SER A CA 1
ATOM 624 C C . SER A 1 88 ? -3.021 -19.531 -5.266 1 94 88 SER A C 1
ATOM 626 O O . SER A 1 88 ? -3.264 -20.562 -5.906 1 94 88 SER A O 1
ATOM 628 N N . GLN A 1 89 ? -2.406 -18.516 -5.789 1 92.31 89 GLN A N 1
ATOM 629 C CA . GLN A 1 89 ? -1.927 -18.531 -7.164 1 92.31 89 GLN A CA 1
ATOM 630 C C . GLN A 1 89 ? -0.743 -19.484 -7.324 1 92.31 89 GLN A C 1
ATOM 632 O O . GLN A 1 89 ? 0.159 -19.5 -6.48 1 92.31 89 GLN A O 1
ATOM 637 N N . LYS A 1 90 ? -0.694 -20.234 -8.359 1 91.62 90 LYS A N 1
ATOM 638 C CA . LYS A 1 90 ? 0.29 -21.297 -8.555 1 91.62 90 LYS A CA 1
ATOM 639 C C . LYS A 1 90 ? 1.568 -20.75 -9.188 1 91.62 90 LYS A C 1
ATOM 641 O O . LYS A 1 90 ? 2.664 -21.234 -8.898 1 91.62 90 LYS A O 1
ATOM 646 N N . TYR A 1 91 ? 1.335 -19.797 -10.039 1 93.62 91 TYR A N 1
ATOM 647 C CA . TYR A 1 91 ? 2.479 -19.234 -10.75 1 93.62 91 TYR A CA 1
ATOM 648 C C . TYR A 1 91 ? 2.555 -17.719 -10.555 1 93.62 91 TYR A C 1
ATOM 650 O O . TYR A 1 91 ? 1.527 -17.062 -10.422 1 93.62 91 TYR A O 1
ATOM 658 N N . VAL A 1 92 ? 3.795 -17.156 -10.539 1 96.06 92 VAL A N 1
ATOM 659 C CA . VAL A 1 92 ? 4.035 -15.719 -10.43 1 96.06 92 VAL A CA 1
ATOM 660 C C . VAL A 1 92 ? 3.332 -14.992 -11.578 1 96.06 92 VAL A C 1
ATOM 662 O O . VAL A 1 92 ? 2.781 -13.906 -11.383 1 96.06 92 VAL A O 1
ATOM 665 N N . SER A 1 93 ? 3.271 -15.664 -12.742 1 94.56 93 SER A N 1
ATOM 666 C CA . SER A 1 93 ? 2.682 -15.047 -13.93 1 94.56 93 SER A CA 1
ATOM 667 C C . SER A 1 93 ? 1.184 -14.828 -13.75 1 94.56 93 SER A C 1
ATOM 669 O O . SER A 1 93 ? 0.586 -14 -14.438 1 94.56 93 SER A O 1
ATOM 671 N N . ASP A 1 94 ? 0.562 -15.516 -12.844 1 94.19 94 ASP A N 1
ATOM 672 C CA . ASP A 1 94 ? -0.873 -15.398 -12.602 1 94.19 94 ASP A CA 1
ATOM 673 C C . ASP A 1 94 ? -1.228 -14.016 -12.07 1 94.19 94 ASP A C 1
ATOM 675 O O . ASP A 1 94 ? -2.381 -13.586 -12.156 1 94.19 94 ASP A O 1
ATOM 679 N N . MET A 1 95 ? -0.297 -13.359 -11.523 1 95.25 95 MET A N 1
ATOM 680 C CA . MET A 1 95 ? -0.556 -12.023 -10.984 1 95.25 95 MET A CA 1
ATOM 681 C C . MET A 1 95 ? -0.834 -11.031 -12.102 1 95.25 95 MET A C 1
ATOM 683 O O . MET A 1 95 ? -1.565 -10.055 -11.906 1 95.25 95 MET A O 1
ATOM 687 N N . GLY A 1 96 ? -0.167 -11.227 -13.219 1 94.69 96 GLY A N 1
ATOM 688 C CA . GLY A 1 96 ? -0.289 -10.305 -14.336 1 94.69 96 GLY A CA 1
ATOM 689 C C . GLY A 1 96 ? 0.659 -9.125 -14.25 1 94.69 96 GLY A C 1
ATOM 690 O O . GLY A 1 96 ? 1.555 -9.109 -13.398 1 94.69 96 GLY A O 1
ATOM 691 N N . GLY A 1 97 ? 0.525 -8.258 -15.281 1 96.19 97 GLY A N 1
ATOM 692 C CA . GLY A 1 97 ? 1.284 -7.02 -15.289 1 96.19 97 GLY A CA 1
ATOM 693 C C . GLY A 1 97 ? 2.754 -7.223 -15.609 1 96.19 97 GLY A C 1
ATOM 694 O O . GLY A 1 97 ? 3.131 -8.234 -16.203 1 96.19 97 GLY A O 1
ATOM 695 N N . LYS A 1 98 ? 3.533 -6.168 -15.344 1 96.75 98 LYS A N 1
ATOM 696 C CA . LYS A 1 98 ? 4.984 -6.219 -15.5 1 96.75 98 LYS A CA 1
ATOM 697 C C . LYS A 1 98 ? 5.664 -6.668 -14.211 1 96.75 98 LYS A C 1
ATOM 699 O O . LYS A 1 98 ? 5.285 -6.242 -13.117 1 96.75 98 LYS A O 1
ATOM 704 N N . GLN A 1 99 ? 6.574 -7.629 -14.414 1 97.38 99 GLN A N 1
ATOM 705 C CA . GLN A 1 99 ? 7.27 -8.188 -13.258 1 97.38 99 GLN A CA 1
ATOM 706 C C . GLN A 1 99 ? 8.773 -8.25 -13.5 1 97.38 99 GLN A C 1
ATOM 708 O O . GLN A 1 99 ? 9.227 -8.828 -14.492 1 97.38 99 GLN A O 1
ATOM 713 N N . TYR A 1 100 ? 9.578 -7.676 -12.523 1 98.12 100 TYR A N 1
ATOM 714 C CA . TYR A 1 100 ? 11.031 -7.656 -12.586 1 98.12 100 TYR A CA 1
ATOM 715 C C . TYR A 1 100 ? 11.641 -8.148 -11.281 1 98.12 100 TYR A C 1
ATOM 717 O O . TYR A 1 100 ? 11.805 -7.383 -10.328 1 98.12 100 TYR A O 1
ATOM 725 N N . PHE A 1 101 ? 12.023 -9.453 -11.289 1 96.81 101 PHE A N 1
ATOM 726 C CA . PHE A 1 101 ? 12.648 -10.078 -10.125 1 96.81 101 PHE A CA 1
ATOM 727 C C . PHE A 1 101 ? 13.906 -10.836 -10.531 1 96.81 101 PHE A C 1
ATOM 729 O O . PHE A 1 101 ? 13.977 -11.391 -11.625 1 96.81 101 PHE A O 1
ATOM 736 N N . LYS A 1 102 ? 14.867 -10.852 -9.617 1 97.69 102 LYS A N 1
ATOM 737 C CA . LYS A 1 102 ? 16.016 -11.711 -9.852 1 97.69 102 LYS A CA 1
ATOM 738 C C . LYS A 1 102 ? 15.719 -13.156 -9.461 1 97.69 102 LYS A C 1
ATOM 740 O O . LYS A 1 102 ? 16.297 -14.094 -10.023 1 97.69 102 LYS A O 1
ATOM 745 N N . SER A 1 103 ? 14.82 -13.359 -8.461 1 97.69 103 SER A N 1
ATOM 746 C CA . SER A 1 103 ? 14.383 -14.688 -8.031 1 97.69 103 SER A CA 1
ATOM 747 C C . SER A 1 103 ? 12.969 -14.641 -7.465 1 97.69 103 SER A C 1
ATOM 749 O O . SER A 1 103 ? 12.469 -13.57 -7.102 1 97.69 103 SER A O 1
ATOM 751 N N . THR A 1 104 ? 12.375 -15.875 -7.508 1 97.62 104 THR A N 1
ATOM 752 C CA . THR A 1 104 ? 11.016 -15.953 -7 1 97.62 104 THR A CA 1
ATOM 753 C C . THR A 1 104 ? 10.82 -17.203 -6.152 1 97.62 104 THR A C 1
ATOM 755 O O . THR A 1 104 ? 11.484 -18.219 -6.379 1 97.62 104 THR A O 1
ATOM 758 N N . GLU A 1 105 ? 9.922 -17.031 -5.133 1 96.44 105 GLU A N 1
ATOM 759 C CA . GLU A 1 105 ? 9.414 -18.125 -4.309 1 96.44 105 GLU A CA 1
ATOM 760 C C . GLU A 1 105 ? 7.898 -18.031 -4.164 1 96.44 105 GLU A C 1
ATOM 762 O O . GLU A 1 105 ? 7.359 -16.984 -3.791 1 96.44 105 GLU A O 1
ATOM 767 N N . VAL A 1 106 ? 7.242 -19.141 -4.555 1 95.94 106 VAL A N 1
ATOM 768 C CA . VAL A 1 106 ? 5.789 -19.172 -4.449 1 95.94 106 VAL A CA 1
ATOM 769 C C . VAL A 1 106 ? 5.367 -20.219 -3.426 1 95.94 106 VAL A C 1
ATOM 771 O O . VAL A 1 106 ? 5.789 -21.375 -3.504 1 95.94 106 VAL A O 1
ATOM 774 N N . ASN A 1 107 ? 4.629 -19.703 -2.488 1 93.94 107 ASN A N 1
ATOM 775 C CA . ASN A 1 107 ? 4.031 -20.578 -1.486 1 93.94 107 ASN A CA 1
ATOM 776 C C . ASN A 1 107 ? 2.512 -20.625 -1.623 1 93.94 107 ASN A C 1
ATOM 778 O O . ASN A 1 107 ? 1.829 -19.625 -1.388 1 93.94 107 ASN A O 1
ATOM 782 N N . ASN A 1 108 ? 2.031 -21.688 -2.199 1 85.31 108 ASN A N 1
ATOM 783 C CA . ASN A 1 108 ? 0.612 -21.812 -2.512 1 85.31 108 ASN A CA 1
ATOM 784 C C . ASN A 1 108 ? -0.195 -22.234 -1.289 1 85.31 108 ASN A C 1
ATOM 786 O O . ASN A 1 108 ? -0.027 -23.359 -0.788 1 85.31 108 ASN A O 1
ATOM 790 N N . GLY A 1 109 ? -0.139 -21.453 -0.254 1 59.09 109 GLY A N 1
ATOM 791 C CA . GLY A 1 109 ? -0.914 -21.781 0.934 1 59.09 109 GLY A CA 1
ATOM 792 C C . GLY A 1 109 ? -1.546 -23.156 0.882 1 59.09 109 GLY A C 1
ATOM 793 O O . GLY A 1 109 ? -2.312 -23.453 -0.034 1 59.09 109 GLY A O 1
ATOM 794 N N . GLU A 1 110 ? -0.971 -24.297 0.821 1 44.53 110 GLU A N 1
ATOM 795 C CA . GLU A 1 110 ? -1.939 -25.094 1.57 1 44.53 110 GLU A CA 1
ATOM 796 C C . GLU A 1 110 ? -2.613 -24.266 2.658 1 44.53 110 GLU A C 1
ATOM 798 O O . GLU A 1 110 ? -1.94 -23.719 3.537 1 44.53 110 GLU A O 1
ATOM 803 N N . ILE A 1 111 ? -3.332 -23.094 2.238 1 39.41 111 ILE A N 1
ATOM 804 C CA . ILE A 1 111 ? -4.043 -22.625 3.424 1 39.41 111 ILE A CA 1
ATOM 805 C C . ILE A 1 111 ? -4.027 -23.719 4.496 1 39.41 111 ILE A C 1
ATOM 807 O O . ILE A 1 111 ? -4.633 -24.766 4.32 1 39.41 111 ILE A O 1
ATOM 811 N N . ARG A 1 112 ? -2.957 -24.031 4.914 1 33.12 112 ARG A N 1
ATOM 812 C CA . ARG A 1 112 ? -2.84 -25 5.996 1 33.12 112 ARG A CA 1
ATOM 813 C C . ARG A 1 112 ? -3.994 -24.859 6.984 1 33.12 112 ARG A C 1
ATOM 815 O O . ARG A 1 112 ? -4.168 -23.812 7.602 1 33.12 112 ARG A O 1
ATOM 822 N N . GLN A 1 113 ? -5.215 -25.172 6.602 1 29.2 113 GLN A N 1
ATOM 823 C CA . GLN A 1 113 ? -6.086 -25.609 7.688 1 29.2 113 GLN A CA 1
ATOM 824 C C . GLN A 1 113 ? -5.301 -26.344 8.766 1 29.2 113 GLN A C 1
ATOM 826 O O . GLN A 1 113 ? -4.719 -27.406 8.516 1 29.2 113 GLN A O 1
ATOM 831 N N . THR A 1 114 ? -4.496 -25.672 9.477 1 30.73 114 THR A N 1
ATOM 832 C CA . THR A 1 114 ? -4.082 -26.359 10.695 1 30.73 114 THR A CA 1
ATOM 833 C C . THR A 1 114 ? -5.137 -27.375 11.133 1 30.73 114 THR A C 1
ATOM 835 O O . THR A 1 114 ? -6.254 -27 11.5 1 30.73 114 THR A O 1
ATOM 838 N N . THR A 1 115 ? -5.344 -28.406 10.508 1 29.33 115 THR A N 1
ATOM 839 C CA . THR A 1 115 ? -5.969 -29.609 11.062 1 29.33 115 THR A CA 1
ATOM 840 C C . THR A 1 115 ? -5.57 -29.797 12.523 1 29.33 115 THR A C 1
ATOM 842 O O . THR A 1 115 ? -4.391 -29.969 12.836 1 29.33 115 THR A O 1
ATOM 845 N N . MET A 1 116 ? -6.211 -29.078 13.391 1 30.27 116 MET A N 1
ATOM 846 C CA . MET A 1 116 ? -6.332 -29.516 14.789 1 30.27 116 MET A CA 1
ATOM 847 C C . MET A 1 116 ? -6.379 -31.031 14.891 1 30.27 116 MET A C 1
ATOM 849 O O . MET A 1 116 ? -7.434 -31.609 15.141 1 30.27 116 MET A O 1
ATOM 853 N N . ARG A 1 117 ? -6.047 -31.766 13.914 1 28.05 117 ARG A N 1
ATOM 854 C CA . ARG A 1 117 ? -6.109 -33.219 14.125 1 28.05 117 ARG A CA 1
ATOM 855 C C . ARG A 1 117 ? -5.25 -33.625 15.32 1 28.05 117 ARG A C 1
ATOM 857 O O . ARG A 1 117 ? -5.633 -34.5 16.094 1 28.05 117 ARG A O 1
ATOM 864 N N . GLU A 1 118 ? -3.963 -33.25 15.203 1 29.36 118 GLU A N 1
ATOM 865 C CA . GLU A 1 118 ? -3.133 -34.188 15.945 1 29.36 118 GLU A CA 1
ATOM 866 C C . GLU A 1 118 ? -3.223 -33.938 17.453 1 29.36 118 GLU A C 1
ATOM 868 O O . GLU A 1 118 ? -2.539 -34.594 18.234 1 29.36 118 GLU A O 1
ATOM 873 N N . ALA A 1 119 ? -3.828 -32.75 17.797 1 29.98 119 ALA A N 1
ATOM 874 C CA . ALA A 1 119 ? -3.852 -32.781 19.25 1 29.98 119 ALA A CA 1
ATOM 875 C C . ALA A 1 119 ? -4.578 -34.031 19.766 1 29.98 119 ALA A C 1
ATOM 877 O O . ALA A 1 119 ? -4.777 -34.188 20.969 1 29.98 119 ALA A O 1
ATOM 878 N N . SER A 1 120 ? -5.371 -34.562 18.812 1 27.17 120 SER A N 1
ATOM 879 C CA . SER A 1 120 ? -6.156 -35.594 19.453 1 27.17 120 SER A CA 1
ATOM 880 C C . SER A 1 120 ? -5.27 -36.75 19.953 1 27.17 120 SER A C 1
ATOM 882 O O . SER A 1 120 ? -5.734 -37.656 20.641 1 27.17 120 SER A O 1
ATOM 884 N N . ARG A 1 121 ? -4.188 -37 19.109 1 27.28 121 ARG A N 1
ATOM 885 C CA . ARG A 1 121 ? -3.746 -38.375 19.328 1 27.28 121 ARG A CA 1
ATOM 886 C C . ARG A 1 121 ? -3.076 -38.5 20.688 1 27.28 121 ARG A C 1
ATOM 888 O O . ARG A 1 121 ? -2.604 -39.594 21.031 1 27.28 121 ARG A O 1
ATOM 895 N N . ILE A 1 122 ? -2.5 -37.344 21.047 1 28.31 122 ILE A N 1
ATOM 896 C CA . ILE A 1 122 ? -1.653 -37.812 22.141 1 28.31 122 ILE A CA 1
ATOM 897 C C . ILE A 1 122 ? -2.523 -38.344 23.281 1 28.31 122 ILE A C 1
ATOM 899 O O . ILE A 1 122 ? -3.088 -37.562 24.047 1 28.31 122 ILE A O 1
ATOM 903 N N . GLY A 1 123 ? -3.693 -38.906 22.75 1 24.72 123 GLY A N 1
ATOM 904 C CA . GLY A 1 123 ? -4.336 -39.594 23.844 1 24.72 123 GLY A CA 1
ATOM 905 C C . GLY A 1 123 ? -3.359 -40.375 24.719 1 24.72 123 GLY A C 1
ATOM 906 O O . GLY A 1 123 ? -2.258 -40.719 24.266 1 24.72 123 GLY A O 1
ATOM 907 N N . PHE A 1 124 ? -3.494 -40.188 26.031 1 25.09 124 PHE A N 1
ATOM 908 C CA . PHE A 1 124 ? -2.984 -40.75 27.281 1 25.09 124 PHE A CA 1
ATOM 909 C C . PHE A 1 124 ? -2.852 -42.25 27.203 1 25.09 124 PHE A C 1
ATOM 911 O O . PHE A 1 124 ? -3.855 -42.969 27.203 1 25.09 124 PHE A O 1
ATOM 918 N N . SER A 1 125 ? -2.176 -42.75 26.094 1 22.17 125 SER A N 1
ATOM 919 C CA . SER A 1 125 ? -1.946 -44.188 26.297 1 22.17 125 SER A CA 1
ATOM 920 C C . SER A 1 125 ? -1.216 -44.438 27.609 1 22.17 125 SER A C 1
ATOM 922 O O . SER A 1 125 ? -0.043 -44.094 27.75 1 22.17 125 SER A O 1
ATOM 924 N N . HIS A 1 126 ? -1.715 -43.938 28.703 1 21.69 126 HIS A N 1
ATOM 925 C CA . HIS A 1 126 ? -1.186 -44.562 29.906 1 21.69 126 HIS A CA 1
ATOM 926 C C . HIS A 1 126 ? -1.249 -46.094 29.812 1 21.69 126 HIS A C 1
ATOM 928 O O . HIS A 1 126 ? -2.334 -46.656 29.703 1 21.69 126 HIS A O 1
ATOM 934 N N . ALA A 1 127 ? -0.262 -46.656 28.969 1 21.25 127 ALA A N 1
ATOM 935 C CA . ALA A 1 127 ? 0.076 -48 29.516 1 21.25 127 ALA A CA 1
ATOM 936 C C . ALA A 1 127 ? 0.716 -47.875 30.891 1 21.25 127 ALA A C 1
ATOM 938 O O . ALA A 1 127 ? 1.376 -46.875 31.188 1 21.25 127 ALA A O 1
ATOM 939 N N . MET B 1 1 ? -19.594 20.016 -40.219 1 26.33 1 MET B N 1
ATOM 940 C CA . MET B 1 1 ? -19.656 20.562 -38.875 1 26.33 1 MET B CA 1
ATOM 941 C C . MET B 1 1 ? -19.203 19.516 -37.844 1 26.33 1 MET B C 1
ATOM 943 O O . MET B 1 1 ? -19.891 18.531 -37.594 1 26.33 1 MET B O 1
ATOM 947 N N . ALA B 1 2 ? -17.859 19.266 -37.781 1 35.81 2 ALA B N 1
ATOM 948 C CA . ALA B 1 2 ? -17.203 18.297 -36.906 1 35.81 2 ALA B CA 1
ATOM 949 C C . ALA B 1 2 ? -17.453 18.625 -35.438 1 35.81 2 ALA B C 1
ATOM 951 O O . ALA B 1 2 ? -17.219 19.75 -35 1 35.81 2 ALA B O 1
ATOM 952 N N . ILE B 1 3 ? -18.531 18.109 -34.906 1 33.5 3 ILE B N 1
ATOM 953 C CA . ILE B 1 3 ? -18.844 18.281 -33.5 1 33.5 3 ILE B CA 1
ATOM 954 C C . ILE B 1 3 ? -17.594 18 -32.656 1 33.5 3 ILE B C 1
ATOM 956 O O . ILE B 1 3 ? -17.047 16.891 -32.688 1 33.5 3 ILE B O 1
ATOM 960 N N . LEU B 1 4 ? -16.719 18.938 -32.531 1 35.5 4 LEU B N 1
ATOM 961 C CA . LEU B 1 4 ? -15.68 18.844 -31.516 1 35.5 4 LEU B CA 1
ATOM 962 C C . LEU B 1 4 ? -16.281 18.422 -30.172 1 35.5 4 LEU B C 1
ATOM 964 O O . LEU B 1 4 ? -17.125 19.125 -29.625 1 35.5 4 LEU B O 1
ATOM 968 N N . LEU B 1 5 ? -16.641 17.188 -30.078 1 41.25 5 LEU B N 1
ATOM 969 C CA . LEU B 1 5 ? -17.016 16.766 -28.734 1 41.25 5 LEU B CA 1
ATOM 970 C C . LEU B 1 5 ? -16.125 17.406 -27.688 1 41.25 5 LEU B C 1
ATOM 972 O O . LEU B 1 5 ? -14.898 17.469 -27.859 1 41.25 5 LEU B O 1
ATOM 976 N N . PRO B 1 6 ? -16.625 18.375 -26.938 1 37.75 6 PRO B N 1
ATOM 977 C CA . PRO B 1 6 ? -15.805 18.891 -25.828 1 37.75 6 PRO B CA 1
ATOM 978 C C . PRO B 1 6 ? -14.938 17.812 -25.188 1 37.75 6 PRO B C 1
ATOM 980 O O . PRO B 1 6 ? -15.312 16.641 -25.188 1 37.75 6 PRO B O 1
ATOM 983 N N . LYS B 1 7 ? -13.648 17.969 -25.234 1 37.41 7 LYS B N 1
ATOM 984 C CA . LYS B 1 7 ? -12.805 17.141 -24.375 1 37.41 7 LYS B CA 1
ATOM 985 C C . LYS B 1 7 ? -13.461 16.906 -23.031 1 37.41 7 LYS B C 1
ATOM 987 O O . LYS B 1 7 ? -13.5 17.797 -22.188 1 37.41 7 LYS B O 1
ATOM 992 N N . ILE B 1 8 ? -14.648 16.438 -22.938 1 37.25 8 ILE B N 1
ATOM 993 C CA . ILE B 1 8 ? -15.039 16.031 -21.594 1 37.25 8 ILE B CA 1
ATOM 994 C C . ILE B 1 8 ? -13.797 15.617 -20.797 1 37.25 8 ILE B C 1
ATOM 996 O O . ILE B 1 8 ? -13.094 14.68 -21.188 1 37.25 8 ILE B O 1
ATOM 1000 N N . PHE B 1 9 ? -13.031 16.484 -20.219 1 35.22 9 PHE B N 1
ATOM 1001 C CA . PHE B 1 9 ? -11.938 16.266 -19.266 1 35.22 9 PHE B CA 1
ATOM 1002 C C . PHE B 1 9 ? -12.195 15.008 -18.438 1 35.22 9 PHE B C 1
ATOM 1004 O O . PHE B 1 9 ? -13.031 15.023 -17.531 1 35.22 9 PHE B O 1
ATOM 1011 N N . GLN B 1 10 ? -12.391 13.93 -18.953 1 39.59 10 GLN B N 1
ATOM 1012 C CA . GLN B 1 10 ? -12.469 12.719 -18.156 1 39.59 10 GLN B CA 1
ATOM 1013 C C . GLN B 1 10 ? -11.539 12.805 -16.938 1 39.59 10 GLN B C 1
ATOM 1015 O O . GLN B 1 10 ? -10.312 12.898 -17.094 1 39.59 10 GLN B O 1
ATOM 1020 N N . SER B 1 11 ? -11.898 13.508 -15.953 1 45.69 11 SER B N 1
ATOM 1021 C CA . SER B 1 11 ? -11.172 13.594 -14.688 1 45.69 11 SER B CA 1
ATOM 1022 C C . SER B 1 11 ? -10.344 12.336 -14.445 1 45.69 11 SER B C 1
ATOM 1024 O O . SER B 1 11 ? -10.828 11.219 -14.617 1 45.69 11 SER B O 1
ATOM 1026 N N . ARG B 1 12 ? -9.055 12.352 -14.664 1 54 12 ARG B N 1
ATOM 1027 C CA . ARG B 1 12 ? -8.203 11.188 -14.414 1 54 12 ARG B CA 1
ATOM 1028 C C . ARG B 1 12 ? -8.562 10.516 -13.094 1 54 12 ARG B C 1
ATOM 1030 O O . ARG B 1 12 ? -8.727 11.195 -12.07 1 54 12 ARG B O 1
ATOM 1037 N N . PRO B 1 13 ? -9.062 9.32 -13.211 1 62 13 PRO B N 1
ATOM 1038 C CA . PRO B 1 13 ? -9.438 8.648 -11.961 1 62 13 PRO B CA 1
ATOM 1039 C C . PRO B 1 13 ? -8.406 8.836 -10.852 1 62 13 PRO B C 1
ATOM 1041 O O . PRO B 1 13 ? -7.203 8.906 -11.133 1 62 13 PRO B O 1
ATOM 1044 N N . THR B 1 14 ? -8.852 9.148 -9.711 1 72.5 14 THR B N 1
ATOM 1045 C CA . THR B 1 14 ? -8.016 9.266 -8.523 1 72.5 14 THR B CA 1
ATOM 1046 C C . THR B 1 14 ? -7.18 8 -8.32 1 72.5 14 THR B C 1
ATOM 1048 O O . THR B 1 14 ? -7.629 6.898 -8.633 1 72.5 14 THR B O 1
ATOM 1051 N N . SER B 1 15 ? -5.918 8.273 -8.078 1 91.56 15 SER B N 1
ATOM 1052 C CA . SER B 1 15 ? -5.012 7.172 -7.77 1 91.56 15 SER B CA 1
ATOM 1053 C C . SER B 1 15 ? -4.793 7.043 -6.266 1 91.56 15 SER B C 1
ATOM 1055 O O . SER B 1 15 ? -3.809 7.562 -5.734 1 91.56 15 SER B O 1
ATOM 1057 N N . ASP B 1 16 ? -5.738 6.289 -5.637 1 95.44 16 ASP B N 1
ATOM 1058 C CA . ASP B 1 16 ? -5.672 6.148 -4.188 1 95.44 16 ASP B CA 1
ATOM 1059 C C . ASP B 1 16 ? -4.812 4.945 -3.793 1 95.44 16 ASP B C 1
ATOM 1061 O O . ASP B 1 16 ? -4.582 4.051 -4.605 1 95.44 16 ASP B O 1
ATOM 1065 N N . ILE B 1 17 ? -4.301 5.016 -2.617 1 97.56 17 ILE B N 1
ATOM 1066 C CA . ILE B 1 17 ? -3.752 3.85 -1.938 1 97.56 17 ILE B CA 1
ATOM 1067 C C . ILE B 1 17 ? -4.59 3.525 -0.706 1 97.56 17 ILE B C 1
ATOM 1069 O O . ILE B 1 17 ? -4.809 4.387 0.15 1 97.56 17 ILE B O 1
ATOM 1073 N N . THR B 1 18 ? -5.156 2.322 -0.702 1 96.5 18 THR B N 1
ATOM 1074 C CA . THR B 1 18 ? -5.953 1.869 0.432 1 96.5 18 THR B CA 1
ATOM 1075 C C . THR B 1 18 ? -5.328 0.631 1.07 1 96.5 18 THR B C 1
ATOM 1077 O O . THR B 1 18 ? -5.098 -0.372 0.393 1 96.5 18 THR B O 1
ATOM 1080 N N . ASN B 1 19 ? -5.031 0.748 2.41 1 97.19 19 ASN B N 1
ATOM 1081 C CA . ASN B 1 19 ? -4.418 -0.352 3.148 1 97.19 19 ASN B CA 1
ATOM 1082 C C . ASN B 1 19 ? -5.336 -0.865 4.254 1 97.19 19 ASN B C 1
ATOM 1084 O O . ASN B 1 19 ? -5.512 -0.201 5.277 1 97.19 19 ASN B O 1
ATOM 1088 N N . GLU B 1 20 ? -5.887 -2.035 4.02 1 94.81 20 GLU B N 1
ATOM 1089 C CA . GLU B 1 20 ? -6.664 -2.684 5.07 1 94.81 20 GLU B CA 1
ATOM 1090 C C . GLU B 1 20 ? -5.891 -3.838 5.699 1 94.81 20 GLU B C 1
ATOM 1092 O O . GLU B 1 20 ? -6.426 -4.562 6.543 1 94.81 20 GLU B O 1
ATOM 1097 N N . GLY B 1 21 ? -4.641 -4.023 5.289 1 95.19 21 GLY B N 1
ATOM 1098 C CA . GLY B 1 21 ? -3.719 -5.008 5.832 1 95.19 21 GLY B CA 1
ATOM 1099 C C . GLY B 1 21 ? -2.494 -4.387 6.477 1 95.19 21 GLY B C 1
ATOM 1100 O O . GLY B 1 21 ? -2.607 -3.412 7.223 1 95.19 21 GLY B O 1
ATOM 1101 N N . GLN B 1 22 ? -1.401 -5.062 6.238 1 97.31 22 GLN B N 1
ATOM 1102 C CA . GLN B 1 22 ? -0.121 -4.551 6.711 1 97.31 22 GLN B CA 1
ATOM 1103 C C . GLN B 1 22 ? 0.809 -4.227 5.543 1 97.31 22 GLN B C 1
ATOM 1105 O O . GLN B 1 22 ? 0.98 -5.043 4.637 1 97.31 22 GLN B O 1
ATOM 1110 N N . ILE B 1 23 ? 1.371 -3.074 5.582 1 98.5 23 ILE B N 1
ATOM 1111 C CA . ILE B 1 23 ? 2.469 -2.703 4.699 1 98.5 23 ILE B CA 1
ATOM 1112 C C . ILE B 1 23 ? 3.689 -2.307 5.527 1 98.5 23 ILE B C 1
ATOM 1114 O O . ILE B 1 23 ? 3.611 -1.409 6.367 1 98.5 23 ILE B O 1
ATOM 1118 N N . SER B 1 24 ? 4.797 -2.973 5.266 1 98.81 24 SER B N 1
ATOM 1119 C CA . SER B 1 24 ? 5.977 -2.697 6.082 1 98.81 24 SER B CA 1
ATOM 1120 C C . SER B 1 24 ? 7.246 -2.715 5.242 1 98.81 24 SER B C 1
ATOM 1122 O O . SER B 1 24 ? 7.348 -3.469 4.273 1 98.81 24 SER B O 1
ATOM 1124 N N . SER B 1 25 ? 8.195 -1.894 5.621 1 98.81 25 SER B N 1
ATOM 1125 C CA . SER B 1 25 ? 9.523 -1.832 5.016 1 98.81 25 SER B CA 1
ATOM 1126 C C . SER B 1 25 ? 10.617 -1.956 6.07 1 98.81 25 SER B C 1
ATOM 1128 O O . SER B 1 25 ? 10.5 -1.4 7.164 1 98.81 25 SER B O 1
ATOM 1130 N N . THR B 1 26 ? 11.711 -2.652 5.68 1 98.62 26 THR B N 1
ATOM 1131 C CA . THR B 1 26 ? 12.859 -2.686 6.574 1 98.62 26 THR B CA 1
ATOM 1132 C C . THR B 1 26 ? 13.719 -1.433 6.402 1 98.62 26 THR B C 1
ATOM 1134 O O . THR B 1 26 ? 14.578 -1.142 7.238 1 98.62 26 THR B O 1
ATOM 1137 N N . GLY B 1 27 ? 13.523 -0.657 5.34 1 98.44 27 GLY B N 1
ATOM 1138 C CA . GLY B 1 27 ? 14.164 0.622 5.07 1 98.44 27 GLY B CA 1
ATOM 1139 C C . GLY B 1 27 ? 13.188 1.779 5.023 1 98.44 27 GLY B C 1
ATOM 1140 O O . GLY B 1 27 ? 12.258 1.85 5.836 1 98.44 27 GLY B O 1
ATOM 1141 N N . ASP B 1 28 ? 13.453 2.748 4.09 1 98.88 28 ASP B N 1
ATOM 1142 C CA . ASP B 1 28 ? 12.5 3.826 3.859 1 98.88 28 ASP B CA 1
ATOM 1143 C C . ASP B 1 28 ? 11.258 3.314 3.125 1 98.88 28 ASP B C 1
ATOM 1145 O O . ASP B 1 28 ? 11.359 2.422 2.281 1 98.88 28 ASP B O 1
ATOM 1149 N N . LEU B 1 29 ? 10.141 3.842 3.455 1 98.88 29 LEU B N 1
ATOM 1150 C CA . LEU B 1 29 ? 8.867 3.527 2.809 1 98.88 29 LEU B CA 1
ATOM 1151 C C . LEU B 1 29 ? 8.25 4.777 2.193 1 98.88 29 LEU B C 1
ATOM 1153 O O . LEU B 1 29 ? 8.117 5.805 2.861 1 98.88 29 LEU B O 1
ATOM 1157 N N . THR B 1 30 ? 7.926 4.691 0.9 1 98.81 30 THR B N 1
ATOM 1158 C CA . THR B 1 30 ? 7.289 5.797 0.195 1 98.81 30 THR B CA 1
ATOM 1159 C C . THR B 1 30 ? 5.945 5.367 -0.382 1 98.81 30 THR B C 1
ATOM 1161 O O . THR B 1 30 ? 5.852 4.332 -1.047 1 98.81 30 THR B O 1
ATOM 1164 N N . LEU B 1 31 ? 4.891 6.066 -0.025 1 98.69 31 LEU B N 1
ATOM 1165 C CA . LEU B 1 31 ? 3.602 5.992 -0.705 1 98.69 31 LEU B CA 1
ATOM 1166 C C . LEU B 1 31 ? 3.289 7.305 -1.413 1 98.69 31 LEU B C 1
ATOM 1168 O O . LEU B 1 31 ? 3.162 8.352 -0.769 1 98.69 31 LEU B O 1
ATOM 1172 N N . ASN B 1 32 ? 3.168 7.238 -2.768 1 97.94 32 ASN B N 1
ATOM 1173 C CA . ASN B 1 32 ? 2.928 8.414 -3.598 1 97.94 32 ASN B CA 1
ATOM 1174 C C . ASN B 1 32 ? 1.687 8.242 -4.469 1 97.94 32 ASN B C 1
ATOM 1176 O O . ASN B 1 32 ? 1.624 7.324 -5.293 1 97.94 32 ASN B O 1
ATOM 1180 N N . THR B 1 33 ? 0.733 9.117 -4.234 1 96.94 33 THR B N 1
ATOM 1181 C CA . THR B 1 33 ? -0.453 9.086 -5.082 1 96.94 33 THR B CA 1
ATOM 1182 C C . THR B 1 33 ? -0.329 10.086 -6.223 1 96.94 33 THR B C 1
ATOM 1184 O O . THR B 1 33 ? 0.553 10.945 -6.207 1 96.94 33 THR B O 1
ATOM 1187 N N . LYS B 1 34 ? -1.168 9.805 -7.227 1 87.5 34 LYS B N 1
ATOM 1188 C CA . LYS B 1 34 ? -1.257 10.719 -8.359 1 87.5 34 LYS B CA 1
ATOM 1189 C C . LYS B 1 34 ? -2.684 11.219 -8.555 1 87.5 34 LYS B C 1
ATOM 1191 O O . LYS B 1 34 ? -3.615 10.719 -7.914 1 87.5 34 LYS B O 1
ATOM 1196 N N . ASN B 1 35 ? -2.854 12.312 -9.25 1 89.44 35 ASN B N 1
ATOM 1197 C CA . ASN B 1 35 ? -4.152 12.836 -9.656 1 89.44 35 ASN B CA 1
ATOM 1198 C C . ASN B 1 35 ? -5.039 13.117 -8.445 1 89.44 35 ASN B C 1
ATOM 1200 O O . ASN B 1 35 ? -6.211 12.734 -8.43 1 89.44 35 ASN B O 1
ATOM 1204 N N . LYS B 1 36 ? -4.457 13.781 -7.418 1 90.19 36 LYS B N 1
ATOM 1205 C CA . LYS B 1 36 ? -5.176 14.211 -6.223 1 90.19 36 LYS B CA 1
ATOM 1206 C C . LYS B 1 36 ? -5.715 13.016 -5.445 1 90.19 36 LYS B C 1
ATOM 1208 O O . LYS B 1 36 ? -6.836 13.055 -4.93 1 90.19 36 LYS B O 1
ATOM 1213 N N . GLY B 1 37 ? -4.965 11.922 -5.52 1 94.94 37 GLY B N 1
ATOM 1214 C CA . GLY B 1 37 ? -5.363 10.75 -4.758 1 94.94 37 GLY B CA 1
ATOM 1215 C C . GLY B 1 37 ? -5.129 10.898 -3.266 1 94.94 37 GLY B C 1
ATOM 1216 O O . GLY B 1 37 ? -4.402 11.797 -2.832 1 94.94 37 GLY B O 1
ATOM 1217 N N . ALA B 1 38 ? -5.793 9.992 -2.512 1 96.69 38 ALA B N 1
ATOM 1218 C CA . ALA B 1 38 ? -5.645 9.938 -1.06 1 96.69 38 ALA B CA 1
ATOM 1219 C C . ALA B 1 38 ? -4.969 8.641 -0.63 1 96.69 38 ALA B C 1
ATOM 1221 O O . ALA B 1 38 ? -4.879 7.688 -1.412 1 96.69 38 ALA B O 1
ATOM 1222 N N . ILE B 1 39 ? -4.465 8.641 0.569 1 97.62 39 ILE B N 1
ATOM 1223 C CA . ILE B 1 39 ? -4.004 7.422 1.23 1 97.62 39 ILE B CA 1
ATOM 1224 C C . ILE B 1 39 ? -4.93 7.094 2.402 1 97.62 39 ILE B C 1
ATOM 1226 O O . ILE B 1 39 ? -5.137 7.922 3.289 1 97.62 39 ILE B O 1
ATOM 1230 N N . TYR B 1 40 ? -5.496 5.965 2.314 1 96.88 40 TYR B N 1
ATOM 1231 C CA . TYR B 1 40 ? -6.312 5.441 3.404 1 96.88 40 TYR B CA 1
ATOM 1232 C C . TYR B 1 40 ? -5.617 4.266 4.082 1 96.88 40 TYR B C 1
ATOM 1234 O O . TYR B 1 40 ? -5.434 3.209 3.477 1 96.88 40 TYR B O 1
ATOM 1242 N N . ASN B 1 41 ? -5.227 4.48 5.328 1 97.44 41 ASN B N 1
ATOM 1243 C CA . ASN B 1 41 ? -4.66 3.402 6.129 1 97.44 41 ASN B CA 1
ATOM 1244 C C . ASN B 1 41 ? -5.621 2.957 7.227 1 97.44 41 ASN B C 1
ATOM 1246 O O . ASN B 1 41 ? -5.754 3.629 8.25 1 97.44 41 ASN B O 1
ATOM 1250 N N . TYR B 1 42 ? -6.109 1.831 7.027 1 95 42 TYR B N 1
ATOM 1251 C CA . TYR B 1 42 ? -7.086 1.338 7.992 1 95 42 TYR B CA 1
ATOM 1252 C C . TYR B 1 42 ? -6.496 0.227 8.852 1 95 42 TYR B C 1
ATOM 1254 O O . TYR B 1 42 ? -7.215 -0.452 9.586 1 95 42 TYR B O 1
ATOM 1262 N N . SER B 1 43 ? -5.188 0.031 8.727 1 94.69 43 SER B N 1
ATOM 1263 C CA . SER B 1 43 ? -4.477 -0.952 9.539 1 94.69 43 SER B CA 1
ATOM 1264 C C . SER B 1 43 ? -3.051 -0.497 9.836 1 94.69 43 SER B C 1
ATOM 1266 O O . SER B 1 43 ? -2.844 0.494 10.539 1 94.69 43 SER B O 1
ATOM 1268 N N . THR B 1 44 ? -2.066 -1.142 9.273 1 97.38 44 THR B N 1
ATOM 1269 C CA . THR B 1 44 ? -0.716 -0.81 9.711 1 97.38 44 THR B CA 1
ATOM 1270 C C . THR B 1 44 ? 0.151 -0.392 8.531 1 97.38 44 THR B C 1
ATOM 1272 O O . THR B 1 44 ? 0.186 -1.078 7.508 1 97.38 44 THR B O 1
ATOM 1275 N N . LEU B 1 45 ? 0.832 0.745 8.641 1 98.56 45 LEU B N 1
ATOM 1276 C CA . LEU B 1 45 ? 1.986 1.14 7.836 1 98.56 45 LEU B CA 1
ATOM 1277 C C . LEU B 1 45 ? 3.23 1.281 8.711 1 98.56 45 LEU B C 1
ATOM 1279 O O . LEU B 1 45 ? 3.219 2.021 9.695 1 98.56 45 LEU B O 1
ATOM 1283 N N . SER B 1 46 ? 4.309 0.595 8.336 1 98.88 46 SER B N 1
ATOM 1284 C CA . SER B 1 46 ? 5.512 0.645 9.164 1 98.88 46 SER B CA 1
ATOM 1285 C C . SER B 1 46 ? 6.766 0.741 8.297 1 98.88 46 SER B C 1
ATOM 1287 O O . SER B 1 46 ? 6.883 0.048 7.285 1 98.88 46 SER B O 1
ATOM 1289 N N . ALA B 1 47 ? 7.703 1.598 8.727 1 98.81 47 ALA B N 1
ATOM 1290 C CA . ALA B 1 47 ? 9 1.731 8.07 1 98.81 47 ALA B CA 1
ATOM 1291 C C . ALA B 1 47 ? 10.141 1.635 9.078 1 98.81 47 ALA B C 1
ATOM 1293 O O . ALA B 1 47 ? 10.07 2.232 10.156 1 98.81 47 ALA B O 1
ATOM 1294 N N . GLY B 1 48 ? 11.164 0.854 8.695 1 98.25 48 GLY B N 1
ATOM 1295 C CA . GLY B 1 48 ? 12.367 0.819 9.508 1 98.25 48 GLY B CA 1
ATOM 1296 C C . GLY B 1 48 ? 13.172 2.104 9.438 1 98.25 48 GLY B C 1
ATOM 1297 O O . GLY B 1 48 ? 13.977 2.387 10.328 1 98.25 48 GLY B O 1
ATOM 1298 N N . GLY B 1 49 ? 12.977 2.93 8.375 1 98.38 49 GLY B N 1
ATOM 1299 C CA . GLY B 1 49 ? 13.586 4.234 8.148 1 98.38 49 GLY B CA 1
ATOM 1300 C C . GLY B 1 49 ? 12.562 5.352 8.047 1 98.38 49 GLY B C 1
ATOM 1301 O O . GLY B 1 49 ? 11.703 5.492 8.922 1 98.38 49 GLY B O 1
ATOM 1302 N N . ASN B 1 50 ? 12.695 6.148 7.016 1 98.69 50 ASN B N 1
ATOM 1303 C CA . ASN B 1 50 ? 11.75 7.238 6.777 1 98.69 50 ASN B CA 1
ATOM 1304 C C . ASN B 1 50 ? 10.484 6.742 6.09 1 98.69 50 ASN B C 1
ATOM 1306 O O . ASN B 1 50 ? 10.539 5.836 5.254 1 98.69 50 ASN B O 1
ATOM 1310 N N . MET B 1 51 ? 9.398 7.371 6.496 1 98.81 51 MET B N 1
ATOM 1311 C CA . MET B 1 51 ? 8.148 7.199 5.766 1 98.81 51 MET B CA 1
ATOM 1312 C C . MET B 1 51 ? 7.746 8.492 5.062 1 98.81 51 MET B C 1
ATOM 1314 O O . MET B 1 51 ? 7.629 9.539 5.699 1 98.81 51 MET B O 1
ATOM 1318 N N . THR B 1 52 ? 7.625 8.414 3.732 1 98.69 52 THR B N 1
ATOM 1319 C CA . THR B 1 52 ? 7.16 9.547 2.947 1 98.69 52 THR B CA 1
ATOM 1320 C C . THR B 1 52 ? 5.773 9.273 2.371 1 98.69 52 THR B C 1
ATOM 1322 O O . THR B 1 52 ? 5.582 8.305 1.633 1 98.69 52 THR B O 1
ATOM 1325 N N . LEU B 1 53 ? 4.836 10.102 2.742 1 98.44 53 LEU B N 1
ATOM 1326 C CA . LEU B 1 53 ? 3.473 10.031 2.23 1 98.44 53 LEU B CA 1
ATOM 1327 C C . LEU B 1 53 ? 3.141 11.266 1.398 1 98.44 53 LEU B C 1
ATOM 1329 O O . LEU B 1 53 ? 3.201 12.391 1.898 1 98.44 53 LEU B O 1
ATOM 1333 N N . THR B 1 54 ? 2.801 11.07 0.121 1 97.44 54 THR B N 1
ATOM 1334 C CA . THR B 1 54 ? 2.402 12.141 -0.781 1 97.44 54 THR B CA 1
ATOM 1335 C C . THR B 1 54 ? 0.993 11.906 -1.315 1 97.44 54 THR B C 1
ATOM 1337 O O . THR B 1 54 ? 0.762 10.961 -2.076 1 97.44 54 THR B O 1
ATOM 1340 N N . ALA B 1 55 ? 0.049 12.742 -0.85 1 97.06 55 ALA B N 1
ATOM 1341 C CA . ALA B 1 55 ? -1.365 12.617 -1.195 1 97.06 55 ALA B CA 1
ATOM 1342 C C . ALA B 1 55 ? -2.117 13.914 -0.911 1 97.06 55 ALA B C 1
ATOM 1344 O O . ALA B 1 55 ? -1.603 14.805 -0.225 1 97.06 55 ALA B O 1
ATOM 1345 N N . THR B 1 56 ? -3.324 13.984 -1.503 1 95.75 56 THR B N 1
ATOM 1346 C CA . THR B 1 56 ? -4.184 15.102 -1.114 1 95.75 56 THR B CA 1
ATOM 1347 C C . THR B 1 56 ? -4.484 15.055 0.381 1 95.75 56 THR B C 1
ATOM 1349 O O . THR B 1 56 ? -4.48 16.094 1.052 1 95.75 56 THR B O 1
ATOM 1352 N N . LYS B 1 57 ? -4.727 13.898 0.786 1 95.44 57 LYS B N 1
ATOM 1353 C CA . LYS B 1 57 ? -4.957 13.664 2.207 1 95.44 57 LYS B CA 1
ATOM 1354 C C . LYS B 1 57 ? -4.555 12.242 2.6 1 95.44 57 LYS B C 1
ATOM 1356 O O . LYS B 1 57 ? -4.602 11.328 1.773 1 95.44 57 LYS B O 1
ATOM 1361 N N . VAL B 1 58 ? -4.203 12.078 3.83 1 97.5 58 VAL B N 1
ATOM 1362 C CA . VAL B 1 58 ? -3.949 10.773 4.434 1 97.5 58 VAL B CA 1
ATOM 1363 C C . VAL B 1 58 ? -4.926 10.531 5.582 1 97.5 58 VAL B C 1
ATOM 1365 O O . VAL B 1 58 ? -5.023 11.352 6.5 1 97.5 58 VAL B O 1
ATOM 1368 N N . VAL B 1 59 ? -5.68 9.477 5.418 1 96.81 59 VAL B N 1
ATOM 1369 C CA . VAL B 1 59 ? -6.609 9.07 6.465 1 96.81 59 VAL B CA 1
ATOM 1370 C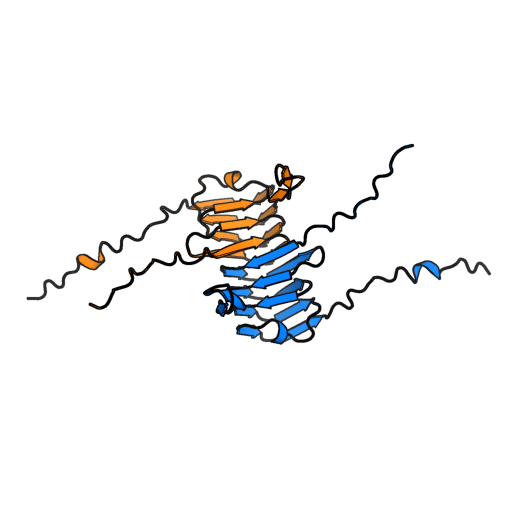 C . VAL B 1 59 ? -6.074 7.82 7.168 1 96.81 59 VAL B C 1
ATOM 1372 O O . VAL B 1 59 ? -5.914 6.77 6.543 1 96.81 59 VAL B O 1
ATOM 1375 N N . ASN B 1 60 ? -5.746 7.902 8.422 1 97.38 60 ASN B N 1
ATOM 1376 C CA . ASN B 1 60 ? -5.199 6.805 9.211 1 97.38 60 ASN B CA 1
ATOM 1377 C C . ASN B 1 60 ? -6.215 6.285 10.227 1 97.38 60 ASN B C 1
ATOM 1379 O O . ASN B 1 60 ? -6.082 6.543 11.43 1 97.38 60 ASN B O 1
ATOM 1383 N N . GLY B 1 61 ? -7.059 5.559 9.789 1 91.69 61 GLY B N 1
ATOM 1384 C CA . GLY B 1 61 ? -8.148 5.031 10.594 1 91.69 61 GLY B CA 1
ATOM 1385 C C . GLY B 1 61 ? -9.516 5.508 10.141 1 91.69 61 GLY B C 1
ATOM 1386 O O . GLY B 1 61 ? -9.68 5.93 8.992 1 91.69 61 GLY B O 1
ATOM 1387 N N . GLY B 1 62 ? -10.586 5.082 10.953 1 79.38 62 GLY B N 1
ATOM 1388 C CA . GLY B 1 62 ? -11.922 5.641 10.836 1 79.38 62 GLY B CA 1
ATOM 1389 C C . GLY B 1 62 ? -12.703 5.078 9.656 1 79.38 62 GLY B C 1
ATOM 1390 O O . GLY B 1 62 ? -13.523 5.773 9.07 1 79.38 62 GLY B O 1
ATOM 1391 N N . LYS B 1 63 ? -12.383 3.893 9.266 1 81.25 63 LYS B N 1
ATOM 1392 C CA . LYS B 1 63 ? -13.211 3.285 8.227 1 81.25 63 LYS B CA 1
ATOM 1393 C C . LYS B 1 63 ? -14.664 3.168 8.688 1 81.25 63 LYS B C 1
ATOM 1395 O O . LYS B 1 63 ? -14.938 2.809 9.836 1 81.25 63 LYS B O 1
ATOM 1400 N N . SER B 1 64 ? -15.531 3.693 7.82 1 80.62 64 SER B N 1
ATOM 1401 C CA . SER B 1 64 ? -16.938 3.539 8.156 1 80.62 64 SER B CA 1
ATOM 1402 C C . SER B 1 64 ? -17.297 2.072 8.359 1 80.62 64 SER B C 1
ATOM 1404 O O . SER B 1 64 ? -16.875 1.208 7.594 1 80.62 64 SER B O 1
ATOM 1406 N N . CYS B 1 65 ? -17.859 1.913 9.547 1 76.38 65 CYS B N 1
ATOM 1407 C CA . CYS B 1 65 ? -18.297 0.549 9.828 1 76.38 65 CYS B CA 1
ATOM 1408 C C . CYS B 1 65 ? -19.625 0.541 10.57 1 76.38 65 CYS B C 1
ATOM 1410 O O . CYS B 1 65 ? -20.188 1.599 10.844 1 76.38 65 CYS B O 1
ATOM 1412 N N . GLY B 1 66 ? -20.125 -0.708 10.906 1 74.06 66 GLY B N 1
ATOM 1413 C CA . GLY B 1 66 ? -21.375 -0.868 11.617 1 74.06 66 GLY B CA 1
ATOM 1414 C C . GLY B 1 66 ? -22.594 -0.753 10.711 1 74.06 66 GLY B C 1
ATOM 1415 O O . GLY B 1 66 ? -22.453 -0.744 9.484 1 74.06 66 GLY B O 1
ATOM 1416 N N . ILE B 1 67 ? -23.719 -0.685 11.469 1 77.94 67 ILE B N 1
ATOM 1417 C CA . ILE B 1 67 ? -25 -0.612 10.773 1 77.94 67 ILE B CA 1
ATOM 1418 C C . ILE B 1 67 ? -25.125 0.733 10.062 1 77.94 67 ILE B C 1
ATOM 1420 O O . ILE B 1 67 ? -24.875 1.783 10.664 1 77.94 67 ILE B O 1
ATOM 1424 N N . LEU B 1 68 ? -25.375 0.793 8.68 1 83.25 68 LEU B N 1
ATOM 1425 C CA . LEU B 1 68 ? -25.562 1.97 7.836 1 83.25 68 LEU B CA 1
ATOM 1426 C C . LEU B 1 68 ? -24.234 2.713 7.637 1 83.25 68 LEU B C 1
ATOM 1428 O O . LEU B 1 68 ? -24.219 3.805 7.062 1 83.25 68 LEU B O 1
ATOM 1432 N N . GLY B 1 69 ? -23.094 2.113 8.242 1 81 69 GLY B N 1
ATOM 1433 C CA . GLY B 1 69 ? -21.797 2.758 8.078 1 81 69 GLY B CA 1
ATOM 1434 C C . GLY B 1 69 ? -21.625 3.982 8.953 1 81 69 GLY B C 1
ATOM 1435 O O . GLY B 1 69 ? -20.844 4.883 8.633 1 81 69 GLY B O 1
ATOM 1436 N N . LEU B 1 70 ? -22.375 4.086 10.102 1 83.19 70 LEU B N 1
ATOM 1437 C CA . LEU B 1 70 ? -22.391 5.285 10.93 1 83.19 70 LEU B CA 1
ATOM 1438 C C . LEU B 1 70 ? -21.25 5.266 11.938 1 83.19 70 LEU B C 1
ATOM 1440 O O . LEU B 1 70 ? -20.875 6.305 12.492 1 83.19 70 LEU B O 1
ATOM 1444 N N . ALA B 1 71 ? -20.688 4.062 12.109 1 80.56 71 ALA B N 1
ATOM 1445 C CA . ALA B 1 71 ? -19.562 3.951 13.031 1 80.56 71 ALA B CA 1
ATOM 1446 C C . ALA B 1 71 ? -18.234 4.008 12.289 1 80.56 71 ALA B C 1
ATOM 1448 O O . ALA B 1 71 ? -18.188 3.793 11.078 1 80.56 71 ALA B O 1
ATOM 1449 N N . LYS B 1 72 ? -17.203 4.543 12.938 1 79.56 72 LYS B N 1
ATOM 1450 C CA . LYS B 1 72 ? -15.836 4.461 12.422 1 79.56 72 LYS B CA 1
ATOM 1451 C C . LYS B 1 72 ? -15.055 3.338 13.102 1 79.56 72 LYS B C 1
ATOM 1453 O O . LYS B 1 72 ? -15.078 3.215 14.328 1 79.56 72 LYS B O 1
ATOM 1458 N N . CYS B 1 73 ? -14.75 2.469 12.195 1 74.38 73 CYS B N 1
ATOM 1459 C CA . CYS B 1 73 ? -14.008 1.308 12.68 1 74.38 73 CYS B CA 1
ATOM 1460 C C . CYS B 1 73 ? -12.602 1.267 12.102 1 74.38 73 CYS B C 1
ATOM 1462 O O . CYS B 1 73 ? -12.289 2.014 11.172 1 74.38 73 CYS B O 1
ATOM 1464 N N . GLY B 1 7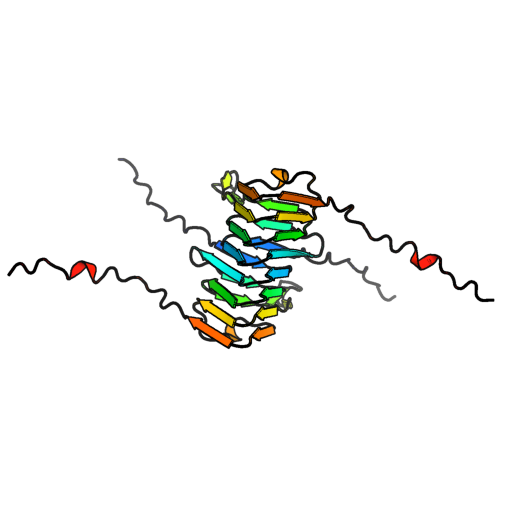4 ? -11.727 0.56 12.734 1 72.75 74 GLY B N 1
ATOM 1465 C CA . GLY B 1 74 ? -10.367 0.388 12.25 1 72.75 74 GLY B CA 1
ATOM 1466 C C . GLY B 1 74 ? -9.445 1.528 12.641 1 72.75 74 GLY B C 1
ATOM 1467 O O . GLY B 1 74 ? -9.711 2.688 12.32 1 72.75 74 GLY B O 1
ATOM 1468 N N . VAL B 1 75 ? -8.609 1.435 13.617 1 88.56 75 VAL B N 1
ATOM 1469 C CA . VAL B 1 75 ? -7.578 2.398 13.977 1 88.56 75 VAL B CA 1
ATOM 1470 C C . VAL B 1 75 ? -6.293 2.086 13.219 1 88.56 75 VAL B C 1
ATOM 1472 O O . VAL B 1 75 ? -5.719 1.006 13.375 1 88.56 75 VAL B O 1
ATOM 1475 N N . GLY B 1 76 ? -5.992 3.064 12.336 1 96.06 76 GLY B N 1
ATOM 1476 C CA . GLY B 1 76 ? -4.723 2.879 11.648 1 96.06 76 GLY B CA 1
ATOM 1477 C C . GLY B 1 76 ? -3.521 3.158 12.523 1 96.06 76 GLY B C 1
ATOM 1478 O O . GLY B 1 76 ? -3.617 3.904 13.5 1 96.06 76 GLY B O 1
ATOM 1479 N N . THR B 1 77 ? -2.471 2.48 12.188 1 97.94 77 THR B N 1
ATOM 1480 C CA . THR B 1 77 ? -1.203 2.703 12.875 1 97.94 77 THR B CA 1
ATOM 1481 C C . THR B 1 77 ? -0.106 3.07 11.883 1 97.94 77 THR B C 1
ATOM 1483 O O . THR B 1 77 ? 0.058 2.404 10.859 1 97.94 77 THR B O 1
ATOM 1486 N N . LEU B 1 78 ? 0.604 4.102 12.172 1 98.56 78 LEU B N 1
ATOM 1487 C CA . LEU B 1 78 ? 1.789 4.516 11.43 1 98.56 78 LEU B CA 1
ATOM 1488 C C . LEU B 1 78 ? 3.031 4.465 12.32 1 98.56 78 LEU B C 1
ATOM 1490 O O . LEU B 1 78 ? 3.045 5.043 13.406 1 98.56 78 LEU B O 1
ATOM 1494 N N . THR B 1 79 ? 4.07 3.773 11.906 1 98.75 79 THR B N 1
ATOM 1495 C CA . THR B 1 79 ? 5.328 3.695 12.641 1 98.75 79 THR B CA 1
ATOM 1496 C C . THR B 1 79 ? 6.516 3.939 11.711 1 98.75 79 THR B C 1
ATOM 1498 O O . THR B 1 79 ? 6.629 3.303 10.664 1 98.75 79 THR B O 1
ATOM 1501 N N . ALA B 1 80 ? 7.426 4.895 12.07 1 98.69 80 ALA B N 1
ATOM 1502 C CA . ALA B 1 80 ? 8.656 5.176 11.336 1 98.69 80 ALA B CA 1
ATOM 1503 C C . ALA B 1 80 ? 9.633 5.98 12.188 1 98.69 80 ALA B C 1
ATOM 1505 O O . ALA B 1 80 ? 9.258 6.516 13.234 1 98.69 80 ALA B O 1
ATOM 1506 N N . ASP B 1 81 ? 10.922 6.023 11.711 1 98.5 81 ASP B N 1
ATOM 1507 C CA . ASP B 1 81 ? 11.852 6.953 12.344 1 98.5 81 ASP B CA 1
ATOM 1508 C C . ASP B 1 81 ? 11.453 8.398 12.062 1 98.5 81 ASP B C 1
ATOM 1510 O O . ASP B 1 81 ? 11.234 9.18 12.984 1 98.5 81 ASP B O 1
ATOM 1514 N N . LYS B 1 82 ? 11.273 8.68 10.805 1 98.38 82 LYS B N 1
ATOM 1515 C CA . LYS B 1 82 ? 10.844 10.008 10.367 1 98.38 82 LYS B CA 1
ATOM 1516 C C . LYS B 1 82 ? 9.648 9.914 9.422 1 98.38 82 LYS B C 1
ATOM 1518 O O . LYS B 1 82 ? 9.633 9.062 8.523 1 98.38 82 LYS B O 1
ATOM 1523 N N . LEU B 1 83 ? 8.695 10.836 9.672 1 98.56 83 LEU B N 1
ATOM 1524 C CA . LEU B 1 83 ? 7.594 11.016 8.727 1 98.56 83 LEU B CA 1
ATOM 1525 C C . LEU B 1 83 ? 7.781 12.281 7.902 1 98.56 83 LEU B C 1
ATOM 1527 O O . LEU B 1 83 ? 8.023 13.359 8.453 1 98.56 83 LEU B O 1
ATOM 1531 N N . VAL B 1 84 ? 7.738 12.102 6.578 1 97.88 84 VAL B N 1
ATOM 1532 C CA . VAL B 1 84 ? 7.582 13.219 5.656 1 97.88 84 VAL B CA 1
ATOM 1533 C C . VAL B 1 84 ? 6.188 13.18 5.031 1 97.88 84 VAL B C 1
ATOM 1535 O O . VAL B 1 84 ? 5.871 12.273 4.258 1 97.88 84 VAL B O 1
ATOM 1538 N N . LEU B 1 85 ? 5.371 14.141 5.414 1 97.81 85 LEU B N 1
ATOM 1539 C CA . LEU B 1 85 ? 3.998 14.219 4.93 1 97.81 85 LEU B CA 1
ATOM 1540 C C . LEU B 1 85 ? 3.844 15.344 3.916 1 97.81 85 LEU B C 1
ATOM 1542 O O . LEU B 1 85 ? 3.971 16.516 4.266 1 97.81 85 LEU B O 1
ATOM 1546 N N . ASN B 1 86 ? 3.627 14.961 2.682 1 96.81 86 ASN B N 1
ATOM 1547 C CA . ASN B 1 86 ? 3.266 15.883 1.61 1 96.81 86 ASN B CA 1
ATOM 1548 C C . ASN B 1 86 ? 1.77 15.836 1.313 1 96.81 86 ASN B C 1
ATOM 1550 O O . ASN B 1 86 ? 1.306 14.977 0.565 1 96.81 86 ASN B O 1
ATOM 1554 N N . SER B 1 87 ? 1.042 16.812 1.966 1 95.5 87 SER B N 1
ATOM 1555 C CA . SER B 1 87 ? -0.413 16.781 1.854 1 95.5 87 SER B CA 1
ATOM 1556 C C . SER B 1 87 ? -1.014 18.156 2.096 1 95.5 87 SER B C 1
ATOM 1558 O O . SER B 1 87 ? -0.288 19.125 2.357 1 95.5 87 SER B O 1
ATOM 1560 N N . SER B 1 88 ? -2.371 18.203 1.896 1 94.06 88 SER B N 1
ATOM 1561 C CA . SER B 1 88 ? -3.066 19.453 2.229 1 94.06 88 SER B CA 1
ATOM 1562 C C . SER B 1 88 ? -3.285 19.578 3.732 1 94.06 88 SER B C 1
ATOM 1564 O O . SER B 1 88 ? -3.701 20.625 4.219 1 94.06 88 SER B O 1
ATOM 1566 N N . GLN B 1 89 ? -3.043 18.516 4.441 1 92.5 89 GLN B N 1
ATOM 1567 C CA . GLN B 1 89 ? -3.236 18.531 5.887 1 92.5 89 GLN B CA 1
ATOM 1568 C C . GLN B 1 89 ? -2.172 19.375 6.586 1 92.5 89 GLN B C 1
ATOM 1570 O O . GLN B 1 89 ? -0.993 19.312 6.23 1 92.5 89 GLN B O 1
ATOM 1575 N N . LYS B 1 90 ? -2.537 20.125 7.559 1 91.88 90 LYS B N 1
ATOM 1576 C CA . LYS B 1 90 ? -1.662 21.094 8.203 1 91.88 90 LYS B CA 1
ATOM 1577 C C . LYS B 1 90 ? -0.857 20.453 9.328 1 91.88 90 LYS B C 1
ATOM 1579 O O . LYS B 1 90 ? 0.286 20.844 9.586 1 91.88 90 LYS B O 1
ATOM 1584 N N . TYR B 1 91 ? -1.524 19.516 9.969 1 93.75 91 TYR B N 1
ATOM 1585 C CA . TYR B 1 91 ? -0.88 18.875 11.102 1 93.75 91 TYR B CA 1
ATOM 1586 C C . TYR B 1 91 ? -0.859 17.359 10.922 1 93.75 91 TYR B C 1
ATOM 1588 O O . TYR B 1 91 ? -1.773 16.781 10.328 1 93.75 91 TYR B O 1
ATOM 1596 N N . VAL B 1 92 ? 0.192 16.688 11.453 1 96.19 92 VAL B N 1
ATOM 1597 C CA . VAL B 1 92 ? 0.324 15.242 11.43 1 96.19 92 VAL B CA 1
ATOM 1598 C C . VAL B 1 92 ? -0.882 14.602 12.117 1 96.19 92 VAL B C 1
ATOM 1600 O O . VAL B 1 92 ? -1.382 13.57 11.664 1 96.19 92 VAL B O 1
ATOM 1603 N N . SER B 1 93 ? -1.399 15.297 13.148 1 94.62 93 SER B N 1
ATOM 1604 C CA . SER B 1 93 ? -2.514 14.766 13.922 1 94.62 93 SER B CA 1
ATOM 1605 C C . SER B 1 93 ? -3.783 14.68 13.078 1 94.62 93 SER B C 1
ATOM 1607 O O . SER B 1 93 ? -4.695 13.914 13.398 1 94.62 93 SER B O 1
ATOM 1609 N N . ASP B 1 94 ? -3.861 15.414 12.016 1 94.25 94 ASP B N 1
ATOM 1610 C CA . ASP B 1 94 ? -5.039 15.422 11.148 1 94.25 94 ASP B CA 1
ATOM 1611 C C . ASP B 1 94 ? -5.242 14.07 10.484 1 94.25 94 ASP B C 1
ATOM 1613 O O . ASP B 1 94 ? -6.344 13.75 10.031 1 94.25 94 ASP B O 1
ATOM 1617 N N . MET B 1 95 ? -4.242 13.312 10.391 1 95.25 95 MET B N 1
ATOM 1618 C CA . MET B 1 95 ? -4.355 12 9.766 1 95.25 95 MET B CA 1
ATOM 1619 C C . MET B 1 95 ? -5.203 11.062 10.617 1 95.25 95 MET B C 1
ATOM 1621 O O . MET B 1 95 ? -5.855 10.156 10.086 1 95.25 95 MET B O 1
ATOM 1625 N N . GLY B 1 96 ? -5.078 11.211 11.906 1 94.56 96 GLY B N 1
ATOM 1626 C CA . GLY B 1 96 ? -5.777 10.328 12.836 1 94.56 96 GLY B CA 1
ATOM 1627 C C . GLY B 1 96 ? -5.004 9.07 13.164 1 94.56 96 GLY B C 1
ATOM 1628 O O . GLY B 1 96 ? -3.83 8.945 12.805 1 94.56 96 GLY B O 1
ATOM 1629 N N . GLY B 1 97 ? -5.656 8.25 14 1 96.06 97 GLY B N 1
ATOM 1630 C CA . GLY B 1 97 ? -5.102 6.949 14.32 1 96.06 97 GLY B CA 1
ATOM 1631 C C . GLY B 1 97 ? -3.924 7.027 15.281 1 96.06 97 GLY B C 1
ATOM 1632 O O . GLY B 1 97 ? -3.771 8.008 16 1 96.06 97 GLY B O 1
ATOM 1633 N N . LYS B 1 98 ? -3.209 5.902 15.375 1 96.75 98 LYS B N 1
ATOM 1634 C CA . LYS B 1 98 ? -1.988 5.82 16.172 1 96.75 98 LYS B CA 1
ATOM 1635 C C . LYS B 1 98 ? -0.763 6.184 15.336 1 96.75 98 LYS B C 1
ATOM 1637 O O . LYS B 1 98 ? -0.649 5.77 14.18 1 96.75 98 LYS B O 1
ATOM 1642 N N . GLN B 1 99 ? 0.042 7.043 15.945 1 97.31 99 GLN B N 1
ATOM 1643 C CA . GLN B 1 99 ? 1.229 7.516 15.242 1 97.31 99 GLN B CA 1
ATOM 1644 C C . GLN B 1 99 ? 2.465 7.445 16.125 1 97.31 99 GLN B C 1
ATOM 1646 O O . GLN B 1 99 ? 2.473 8 17.234 1 97.31 99 GLN B O 1
ATOM 1651 N N . TYR B 1 100 ? 3.561 6.777 15.609 1 98.19 100 TYR B N 1
ATOM 1652 C CA . TYR B 1 100 ? 4.824 6.629 16.312 1 98.19 100 TYR B CA 1
ATOM 1653 C C . TYR B 1 100 ? 6 7.039 15.438 1 98.19 100 TYR B C 1
ATOM 1655 O O . TYR B 1 100 ? 6.496 6.238 14.641 1 98.19 100 TYR B O 1
ATOM 1663 N N . PHE B 1 101 ? 6.465 8.297 15.656 1 96.88 101 PHE B N 1
ATOM 1664 C CA . PHE B 1 101 ? 7.594 8.844 14.914 1 96.88 101 PHE B CA 1
ATOM 1665 C C . PHE B 1 101 ? 8.602 9.484 15.859 1 96.88 101 PHE B C 1
ATOM 1667 O O . PHE B 1 101 ? 8.227 10.055 16.875 1 96.88 101 PHE B O 1
ATOM 1674 N N . LYS B 1 102 ? 9.859 9.391 15.477 1 97.75 102 LYS B N 1
ATOM 1675 C CA . LYS B 1 102 ? 10.867 10.141 16.219 1 97.75 102 LYS B CA 1
ATOM 1676 C C . LYS B 1 102 ? 10.906 11.602 15.773 1 97.75 102 LYS B C 1
ATOM 1678 O O . LYS B 1 102 ? 11.258 12.484 16.547 1 97.75 102 LYS B O 1
ATOM 1683 N N . SER B 1 103 ? 10.578 11.875 14.484 1 97.88 103 SER B N 1
ATOM 1684 C CA . SER B 1 103 ? 10.492 13.219 13.93 1 97.88 103 SER B CA 1
ATOM 1685 C C . SER B 1 103 ? 9.492 13.289 12.789 1 97.88 103 SER B C 1
ATOM 1687 O O . SER B 1 103 ? 9.125 12.266 12.211 1 97.88 103 SER B O 1
ATOM 1689 N N . THR B 1 104 ? 9.047 14.57 12.586 1 97.69 104 THR B N 1
ATOM 1690 C CA . THR B 1 104 ? 8.078 14.766 11.516 1 97.69 104 THR B CA 1
ATOM 1691 C C . THR B 1 104 ? 8.406 16.016 10.711 1 97.69 104 THR B C 1
ATOM 1693 O O . THR B 1 104 ? 8.984 16.969 11.234 1 97.69 104 THR B O 1
ATOM 1696 N N . GLU B 1 105 ? 8.062 15.898 9.406 1 96.5 105 GLU B N 1
ATOM 1697 C CA . GLU B 1 105 ? 8.078 17.016 8.469 1 96.5 105 GLU B CA 1
ATOM 1698 C C . GLU B 1 105 ? 6.789 17.078 7.648 1 96.5 105 GLU B C 1
ATOM 1700 O O . GLU B 1 105 ? 6.391 16.078 7.051 1 96.5 105 GLU B O 1
ATOM 1705 N N . VAL B 1 106 ? 6.137 18.234 7.727 1 96.06 106 VAL B N 1
ATOM 1706 C CA . VAL B 1 106 ? 4.898 18.391 6.973 1 96.06 106 VAL B CA 1
ATOM 1707 C C . VAL B 1 106 ? 5.086 19.453 5.895 1 96.06 106 VAL B C 1
ATOM 1709 O O . VAL B 1 106 ? 5.527 20.578 6.184 1 96.06 106 VAL B O 1
ATOM 1712 N N . ASN B 1 107 ? 4.844 19.016 4.723 1 94.12 107 ASN B N 1
ATOM 1713 C CA . ASN B 1 107 ? 4.844 19.922 3.582 1 94.12 107 ASN B CA 1
ATOM 1714 C C . ASN B 1 107 ? 3.436 20.125 3.023 1 94.12 107 ASN B C 1
ATOM 1716 O O . ASN B 1 107 ? 2.84 19.188 2.482 1 94.12 107 ASN B O 1
ATOM 1720 N N . ASN B 1 108 ? 2.91 21.25 3.352 1 85.12 108 ASN B N 1
ATOM 1721 C CA . ASN B 1 108 ? 1.532 21.531 2.967 1 85.12 108 ASN B CA 1
ATOM 1722 C C . ASN B 1 108 ? 1.443 22.016 1.52 1 85.12 108 ASN B C 1
ATOM 1724 O O . ASN B 1 108 ? 1.989 23.062 1.175 1 85.12 108 ASN B O 1
ATOM 1728 N N . GLY B 1 109 ? 1.919 21.188 0.621 1 58.69 109 GLY B N 1
ATOM 1729 C CA . GLY B 1 109 ? 1.867 21.547 -0.789 1 58.69 109 GLY B CA 1
ATOM 1730 C C . GLY B 1 109 ? 1.097 22.828 -1.055 1 58.69 109 GLY B C 1
ATOM 1731 O O . GLY B 1 109 ? 0.043 23.047 -0.459 1 58.69 109 GLY B O 1
ATOM 1732 N N . GLU B 1 110 ? 1.533 24.031 -0.977 1 45.44 110 GLU B N 1
ATOM 1733 C CA . GLU B 1 110 ? 0.836 24.703 -2.068 1 45.44 110 GLU B CA 1
ATOM 1734 C C . GLU B 1 110 ? 0.558 23.75 -3.221 1 45.44 110 GLU B C 1
ATOM 1736 O O . GLU B 1 110 ? 1.48 23.125 -3.762 1 45.44 110 GLU B O 1
ATOM 1741 N N . ILE B 1 111 ? -0.29 22.609 -2.992 1 40.41 111 ILE B N 1
ATOM 1742 C CA . ILE B 1 111 ? -0.521 21.969 -4.273 1 40.41 111 ILE B CA 1
ATOM 1743 C C . ILE B 1 111 ? -0.061 22.875 -5.41 1 40.41 111 ILE B C 1
ATOM 1745 O O . ILE B 1 111 ? -0.662 23.922 -5.652 1 40.41 111 ILE B O 1
ATOM 1749 N N . ARG B 1 112 ? 1.088 23.203 -5.391 1 33.62 112 ARG B N 1
ATOM 1750 C CA . ARG B 1 112 ? 1.67 24.062 -6.418 1 33.62 112 ARG B CA 1
ATOM 1751 C C . ARG B 1 112 ? 1.11 23.719 -7.797 1 33.62 112 ARG B C 1
ATOM 1753 O O . ARG B 1 112 ? 1.253 22.594 -8.273 1 33.62 112 ARG B O 1
ATOM 1760 N N . GLN B 1 113 ? -0.113 24.062 -8.086 1 29.7 113 GLN B N 1
ATOM 1761 C CA . GLN B 1 113 ? -0.387 24.281 -9.508 1 29.7 113 GLN B CA 1
ATOM 1762 C C . GLN B 1 113 ? 0.832 24.859 -10.219 1 29.7 113 GLN B C 1
ATOM 1764 O O . GLN B 1 113 ? 1.253 25.984 -9.922 1 29.7 113 GLN B O 1
ATOM 1769 N N . THR B 1 114 ? 1.868 24.141 -10.359 1 30.75 114 THR B N 1
ATOM 1770 C CA . THR B 1 114 ? 2.836 24.672 -11.32 1 30.75 114 THR B CA 1
ATOM 1771 C C . THR B 1 114 ? 2.143 25.516 -12.383 1 30.75 114 THR B C 1
ATOM 1773 O O . THR B 1 114 ? 1.348 25 -13.172 1 30.75 114 THR B O 1
ATOM 1776 N N . THR B 1 115 ? 1.747 26.641 -12.172 1 29.05 115 THR B N 1
ATOM 1777 C CA . THR B 1 115 ? 1.508 27.672 -13.164 1 29.05 115 THR B CA 1
ATOM 1778 C C . THR B 1 115 ? 2.574 27.641 -14.258 1 29.05 115 THR B C 1
ATOM 1780 O O . THR B 1 115 ? 3.764 27.797 -13.977 1 29.05 115 THR B O 1
ATOM 1783 N N . MET B 1 116 ? 2.422 26.766 -15.211 1 30.16 116 MET B N 1
ATOM 1784 C CA . MET B 1 116 ? 3.039 26.953 -16.516 1 30.16 116 MET B CA 1
ATOM 1785 C C . MET B 1 116 ? 3.156 28.438 -16.859 1 30.16 116 MET B C 1
ATOM 1787 O O . MET B 1 116 ? 2.359 28.969 -17.641 1 30.16 116 MET B O 1
ATOM 1791 N N . ARG B 1 117 ? 3.166 29.344 -15.977 1 27.92 117 ARG B N 1
ATOM 1792 C CA . ARG B 1 117 ? 3.342 30.734 -16.391 1 27.92 117 ARG B CA 1
ATOM 1793 C C . ARG B 1 117 ? 4.625 30.906 -17.203 1 27.92 117 ARG B C 1
ATOM 1795 O O . ARG B 1 117 ? 4.641 31.609 -18.219 1 27.92 117 ARG B O 1
ATOM 1802 N N . GLU B 1 118 ? 5.781 30.641 -16.547 1 29.11 118 GLU B N 1
ATOM 1803 C CA . GLU B 1 118 ? 6.883 31.469 -17.016 1 29.11 118 GLU B CA 1
ATOM 1804 C C . GLU B 1 118 ? 7.465 30.938 -18.328 1 29.11 118 GLU B C 1
ATOM 1806 O O . GLU B 1 118 ? 8.469 31.469 -18.828 1 29.11 118 GLU B O 1
ATOM 1811 N N . ALA B 1 119 ? 7.035 29.688 -18.719 1 29.78 119 ALA B N 1
ATOM 1812 C CA . ALA B 1 119 ? 7.719 29.469 -20 1 29.78 119 ALA B CA 1
ATOM 1813 C C . ALA B 1 119 ? 7.422 30.594 -20.984 1 29.78 119 ALA B C 1
ATOM 1815 O O . ALA B 1 119 ? 7.777 30.5 -22.156 1 29.78 119 ALA B O 1
ATOM 1816 N N . SER B 1 120 ? 6.398 31.359 -20.609 1 27.25 120 SER B N 1
ATOM 1817 C CA . SER B 1 120 ? 6.125 32.312 -21.688 1 27.25 120 SER B CA 1
ATOM 1818 C C . SER B 1 120 ? 7.316 33.219 -21.938 1 27.25 120 SER B C 1
ATOM 1820 O O . SER B 1 120 ? 7.309 34.031 -22.875 1 27.25 120 SER B O 1
ATOM 1822 N N . ARG B 1 121 ? 8.031 33.531 -20.797 1 26.8 121 ARG B N 1
ATOM 1823 C CA . ARG B 1 121 ? 8.703 34.812 -21.031 1 26.8 121 ARG B CA 1
ATOM 1824 C C . ARG B 1 121 ? 9.852 34.656 -22.031 1 26.8 121 ARG B C 1
ATOM 1826 O O . ARG B 1 121 ? 10.438 35.625 -22.469 1 26.8 121 ARG B O 1
ATOM 1833 N N . ILE B 1 122 ? 10.5 33.469 -21.844 1 28.53 122 ILE B N 1
ATOM 1834 C CA . ILE B 1 122 ? 11.766 33.719 -22.516 1 28.53 122 ILE B CA 1
ATOM 1835 C C . ILE B 1 122 ? 11.547 33.844 -24.016 1 28.53 122 ILE B C 1
ATOM 1837 O O . ILE B 1 122 ? 11.305 32.844 -24.703 1 28.53 122 ILE B O 1
ATOM 1841 N N . GLY B 1 123 ? 10.406 34.531 -24.297 1 25.47 123 GLY B N 1
ATOM 1842 C CA . GLY B 1 123 ? 10.406 34.938 -25.703 1 25.47 123 GLY B CA 1
ATOM 1843 C C . GLY B 1 123 ? 11.773 35.375 -26.188 1 25.47 123 GLY B C 1
ATOM 1844 O O . GLY B 1 123 ? 12.508 36.062 -25.469 1 25.47 123 GLY B O 1
ATOM 1845 N N . PHE B 1 124 ? 12.445 34.469 -26.984 1 25.31 124 PHE B N 1
ATOM 1846 C CA . PHE B 1 124 ? 13.602 34.656 -27.844 1 25.31 124 PHE B CA 1
ATOM 1847 C C . PHE B 1 124 ? 13.547 36.031 -28.531 1 25.31 124 PHE B C 1
ATOM 1849 O O . PHE B 1 124 ? 12.633 36.281 -29.312 1 25.31 124 PHE B O 1
ATOM 1856 N N . SER B 1 125 ? 13.656 37.062 -27.734 1 23.38 125 SER B N 1
ATOM 1857 C CA . SER B 1 125 ? 13.969 38.312 -28.422 1 23.38 125 SER B CA 1
ATOM 1858 C C . SER B 1 125 ? 15.172 38.156 -29.344 1 23.38 125 SER B C 1
ATOM 1860 O O . SER B 1 125 ? 16.312 38.031 -28.875 1 23.38 125 SER B O 1
ATOM 1862 N N . HIS B 1 126 ? 15.164 37.062 -30.172 1 22.67 126 HIS B N 1
ATOM 1863 C CA . HIS B 1 126 ? 16.203 37.156 -31.188 1 22.67 126 HIS B CA 1
ATOM 1864 C C . HIS B 1 126 ? 16.234 38.562 -31.766 1 22.67 126 HIS B C 1
ATOM 1866 O O . HIS B 1 126 ? 17.297 39.188 -31.844 1 22.67 126 HIS B O 1
ATOM 1872 N N . ALA B 1 127 ? 15.516 38.812 -32.938 1 21.78 127 ALA B N 1
ATOM 1873 C CA . ALA B 1 127 ? 16 39.812 -33.906 1 21.78 127 ALA B CA 1
ATOM 1874 C C . ALA B 1 127 ? 15.844 41.219 -33.344 1 21.78 127 ALA B C 1
ATOM 1876 O O . ALA B 1 127 ? 14.93 41.469 -32.562 1 21.78 127 ALA B O 1
#

Foldseek 3Di:
DPPPPPPPVPQPPWFEAEAPDEDEELAEAEDATPSQYEYEFLEEYYYVAEYEYAHQYAAAFQAQDDDVSPGTGGAGEYYHQEYEYHYLDDDPCVNGGHYHYVYYHYDNPCCPPVPPPPVPPVPPPPD/DPPPPPPPVPQPPWFEAEAPDEDEELAEAEDATPSQYEYEFQEEYYYVAEYEYAHQYAAAFQAQDDDVSPGTGGAGEYYHQEYEYHYCDDDPCVNGGHYYYVYYHYDNPVVPPVPPPPVPPVPPPPD

Solvent-accessible surface area (backbone atoms only — not comparable to full-atom values): 13057 Å² total; per-residue (Å²): 132,82,74,71,68,71,76,70,73,69,71,68,71,60,10,36,33,39,33,42,20,38,39,36,20,65,19,32,27,37,40,41,38,42,69,78,6,37,35,37,31,36,22,42,42,37,19,60,26,39,28,37,41,36,25,46,38,54,37,22,26,56,40,65,23,73,80,96,44,77,39,65,33,49,68,6,35,42,38,24,46,30,39,39,38,37,18,66,54,86,48,82,73,71,27,46,54,46,77,47,60,78,42,80,44,76,41,46,52,65,72,66,69,74,67,80,51,65,75,60,61,73,52,80,71,74,122,133,82,75,71,68,71,76,69,73,69,71,67,70,62,10,34,33,38,33,42,20,37,39,38,20,65,19,32,27,37,41,39,40,42,68,77,5,37,35,37,31,36,22,40,41,38,18,60,26,40,29,37,41,35,24,48,38,54,36,22,26,56,39,66,24,71,81,95,44,76,39,66,33,49,68,6,35,41,38,24,44,30,38,39,38,38,18,65,54,86,47,81,73,70,27,47,55,46,78,47,60,80,42,78,43,76,39,50,50,65,75,64,68,74,67,82,54,66,79,61,60,74,58,78,77,69,132

pLDDT: mean 78.81, std 26.84, range [21.25, 98.88]

Sequence (254 aa):
MAILLPKIFQSRPTSDITNEGQISSTGDLTLNTKNKGAIYNYSTLSAGGNMTLTATKVVNGGKSCGILGLAKCGVGTLTADKLVLNSSQKYVSDMGGKQYFKSTEVNNGEIRQTTMREASRIGFSHAMAILLPKIFQSRPTSDITNEGQISSTGDLTLNTKNKGAIYNYSTLSAGGNMTLTATKVVNGGKSCGILGLAKCGVGTLTADKLVLNSSQKYVSDMGGKQYFKSTEVNNGEIRQTTMREASRIGFSHA

InterPro domains:
  IPR008619 Filamentous haemagglutinin repeat [PF05594] (15-82)
  IPR010069 Toxin CdiA-like, Filamentous hemagglutinin motif repeats [TIGR01731] (19-33)
  IPR010069 Toxin CdiA-like, Filamentous hemagglutinin motif repeats [TIGR01731] (43-62)

Radius of gyration: 22.94 Å; Cα contacts (8 Å, |Δi|>4): 665; chains: 2; bounding box: 53×88×69 Å

Secondary structure (DSSP, 8-sta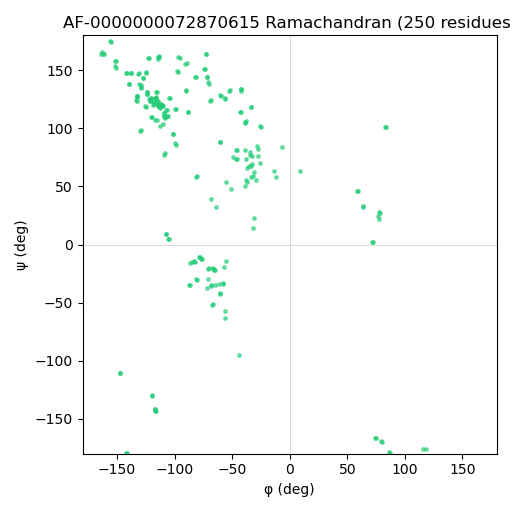te):
--------------B-EEESSEEEESS-EEEE-BTT--EEESSEEEESSEEEEESS-EEEEEEEESGGG-EEEEE-EEEEEEEEEEES-SSGGGG-SEEEEEEEEEEE-------TTGGGT------/--------------B-EEESSEEEESS-EEEE-BTT--EEESSEEEESSEEEEESS-EEEEEEEESGGG-EEEEE-EEEEEEEEEEES-SSGGGG-SEEEEEEEEEEE-------TTGGGT------

Nearest PDB structures (foldseek):
  3vn3-assembly2_B  TM=1.938E-01  e=8.767E+00  Typhula ishikariensis

Organism: Klebsiella pneumoniae subsp. ozaenae (NCBI:txid574)